Protein AF-A0A954X794-F1 (afdb_monomer_lite)

pLDDT: mean 84.37, std 20.36, range [25.25, 97.88]

Secondary structure (DSSP, 8-state):
-HHHHHHHHHH-HHHHHH-HHHHHHHHTTTT-TTHHHH-EETTEE---EE-SSEEE----TT-TTTT-EEE---TTSS-TT--EE-TTS-EE--SEEE------HHHHH-HHHHHHHHHHIIIIITTTT-TT---EEE------STTSHHHHHT-TTT-TTS------S-SS--S-HHHHHHHHHHHTTT-PPPP---PPP--------

Foldseek 3Di:
DVVVVLCCLQPPPVCCVVCVQFNVQSVVCVPPQVCLQVDDDPNHRLNFDDDPFKTQTGQDPPDPSHRPMDGDDQLPDPQAPDWDQDPVRDIFWAQEDEAEANDDPVLQVDLVSQVVSVCSCVPGVQCRRDPPDGHHYHYDHDNPDPPGNLNQCLDCVNNVVDVHDDDDPDPDDDPPVVVVVVVVVVVCPPPDDDDDDDDDDDDDDDDDD

Sequence (209 aa):
MLDSIKTELDSNDLLAADYPEVCFPIQALDGIANRANGQLFEGKRTQIGWTAKEIVLPTLAGSKASGAIIKVAGLTGRIRGMKFKRPDGKTVRPSLVVLDDPQTAESARSLSQCANRETILAGAVLGLAGPGKKISGIMPCTVIRPGDMADNILNRDLHPEWNGERTRMVNTFPINETLCNATQRFARKDCEPATVEQPAPSSIAKTVR

Structure (mmCIF, N/CA/C/O backbone):
data_AF-A0A954X794-F1
#
_entry.id   AF-A0A954X794-F1
#
loop_
_atom_site.group_PDB
_atom_site.id
_atom_site.type_symbol
_atom_site.label_atom_id
_atom_site.label_alt_id
_atom_site.label_comp_id
_atom_site.label_asym_id
_atom_site.label_entity_id
_atom_site.label_seq_id
_atom_site.pdbx_PDB_ins_code
_atom_site.Cartn_x
_atom_site.Cartn_y
_atom_site.Cartn_z
_atom_site.occupancy
_atom_site.B_iso_or_equiv
_atom_site.auth_seq_id
_atom_site.auth_comp_id
_atom_site.auth_asym_id
_atom_site.auth_atom_id
_atom_site.pdbx_PDB_model_num
ATOM 1 N N . MET A 1 1 ? -3.535 7.032 -5.998 1.00 83.56 1 MET A N 1
ATOM 2 C CA . MET A 1 1 ? -3.722 5.670 -5.449 1.00 83.56 1 MET A CA 1
ATOM 3 C C . MET A 1 1 ? -4.436 5.677 -4.102 1.00 83.56 1 MET A C 1
ATOM 5 O O . MET A 1 1 ? -5.557 5.201 -4.060 1.00 83.56 1 MET A O 1
ATOM 9 N N . LEU A 1 2 ? -3.852 6.204 -3.011 1.00 92.19 2 LEU A N 1
ATOM 10 C CA . LEU A 1 2 ? -4.514 6.128 -1.695 1.00 92.19 2 LEU A CA 1
ATOM 11 C C . LEU A 1 2 ? -5.864 6.859 -1.661 1.00 92.19 2 LEU A C 1
ATOM 13 O O . LEU A 1 2 ? -6.808 6.336 -1.085 1.00 92.19 2 LEU A O 1
ATOM 17 N N . ASP A 1 3 ? -5.967 8.021 -2.307 1.00 93.00 3 ASP A N 1
ATOM 18 C CA . ASP A 1 3 ? -7.230 8.768 -2.376 1.00 93.00 3 ASP A CA 1
ATOM 19 C C . ASP A 1 3 ? -8.317 8.000 -3.132 1.00 93.00 3 ASP A C 1
ATOM 21 O O . ASP A 1 3 ? -9.453 7.980 -2.685 1.00 93.00 3 ASP A O 1
ATOM 25 N N . SER A 1 4 ? -7.961 7.267 -4.191 1.00 93.81 4 SER A N 1
ATOM 26 C CA . SER A 1 4 ? -8.894 6.377 -4.893 1.00 93.81 4 SER A CA 1
ATOM 27 C C . SER A 1 4 ? -9.441 5.296 -3.955 1.00 93.81 4 SER A C 1
ATOM 29 O O . SER A 1 4 ? -10.645 5.108 -3.884 1.00 93.81 4 SER A O 1
ATOM 31 N N . ILE A 1 5 ? -8.577 4.647 -3.161 1.00 95.38 5 ILE A N 1
ATOM 32 C CA . ILE A 1 5 ? -9.008 3.655 -2.157 1.00 95.38 5 ILE A CA 1
ATOM 33 C C . ILE A 1 5 ? -9.944 4.294 -1.125 1.00 95.38 5 ILE A C 1
ATOM 35 O O . ILE A 1 5 ? -10.933 3.685 -0.733 1.00 95.38 5 ILE A O 1
ATOM 39 N N . LYS A 1 6 ? -9.651 5.520 -0.679 1.00 95.75 6 LYS A N 1
ATOM 40 C CA . LYS A 1 6 ? -10.526 6.244 0.252 1.00 95.75 6 LYS A CA 1
ATOM 41 C C . LYS A 1 6 ? -11.899 6.508 -0.342 1.00 95.75 6 LYS A C 1
ATOM 43 O O . LYS A 1 6 ? -12.881 6.268 0.344 1.00 95.75 6 LYS A O 1
ATOM 48 N N . THR A 1 7 ? -11.953 6.979 -1.586 1.00 95.94 7 THR A N 1
ATOM 49 C CA . THR A 1 7 ? -13.211 7.222 -2.294 1.00 95.94 7 THR A CA 1
ATOM 50 C C . THR A 1 7 ? -14.032 5.941 -2.398 1.00 95.94 7 THR A C 1
ATOM 52 O O . THR A 1 7 ? -15.212 5.965 -2.068 1.00 95.94 7 THR A O 1
ATOM 55 N N . GLU A 1 8 ? -13.414 4.815 -2.760 1.00 97.31 8 GLU A N 1
ATOM 56 C CA . GLU A 1 8 ? -14.105 3.519 -2.806 1.00 97.31 8 GLU A CA 1
ATOM 57 C C . GLU A 1 8 ? -14.655 3.112 -1.430 1.00 97.31 8 GLU A C 1
ATOM 59 O O . GLU A 1 8 ? -15.822 2.751 -1.311 1.00 97.31 8 GLU A O 1
ATOM 64 N N . LEU A 1 9 ? -13.856 3.233 -0.364 1.00 97.19 9 LEU A N 1
ATOM 65 C CA . LEU A 1 9 ? -14.292 2.897 0.998 1.00 97.19 9 LEU A CA 1
ATOM 66 C C . LEU A 1 9 ? -15.418 3.805 1.525 1.00 97.19 9 LEU A C 1
ATOM 68 O O . LEU A 1 9 ? -16.202 3.363 2.362 1.00 97.19 9 LEU A O 1
ATOM 72 N N . ASP A 1 10 ? -15.474 5.055 1.062 1.00 96.56 10 ASP A N 1
ATOM 73 C CA . ASP A 1 10 ? -16.410 6.089 1.519 1.00 96.56 10 ASP A CA 1
ATOM 74 C C . ASP A 1 10 ? -17.679 6.196 0.659 1.00 96.56 10 ASP A C 1
ATOM 76 O O . ASP A 1 10 ? -18.665 6.766 1.103 1.00 96.56 10 ASP A O 1
ATOM 80 N N . SER A 1 11 ? -17.698 5.670 -0.571 1.00 96.00 11 SER A N 1
ATOM 81 C CA . SER A 1 11 ? -18.821 5.926 -1.497 1.00 96.00 11 SER A CA 1
ATOM 82 C C . SER A 1 11 ? -19.279 4.744 -2.352 1.00 96.00 11 SER A C 1
ATOM 84 O O . SER A 1 11 ? -20.282 4.866 -3.048 1.00 96.00 11 SER A O 1
ATOM 86 N N . ASN A 1 12 ? -18.597 3.594 -2.314 1.00 97.50 12 ASN A N 1
ATOM 87 C CA . ASN A 1 12 ? -19.001 2.435 -3.108 1.00 97.50 12 ASN A CA 1
ATOM 88 C C . ASN A 1 12 ? -20.026 1.564 -2.359 1.00 97.50 12 ASN A C 1
ATOM 90 O O . ASN A 1 12 ? -19.671 0.808 -1.452 1.00 97.50 12 ASN A O 1
ATOM 94 N N . ASP A 1 13 ? -21.289 1.623 -2.787 1.00 96.69 13 ASP A N 1
ATOM 95 C CA . ASP A 1 13 ? -22.393 0.855 -2.193 1.00 96.69 13 ASP A CA 1
ATOM 96 C C . ASP A 1 13 ? -22.231 -0.666 -2.338 1.00 96.69 13 ASP A C 1
ATOM 98 O O . ASP A 1 13 ? -22.625 -1.416 -1.446 1.00 96.69 13 ASP A O 1
ATOM 102 N N . LEU A 1 14 ? -21.625 -1.142 -3.433 1.00 97.69 14 LEU A N 1
ATOM 103 C CA . LEU A 1 14 ? -21.371 -2.575 -3.626 1.00 97.69 14 LEU A CA 1
ATOM 104 C C . LEU A 1 14 ? -20.319 -3.069 -2.634 1.00 97.69 14 LEU A C 1
ATOM 106 O O . LEU A 1 14 ? -20.491 -4.110 -2.006 1.00 97.69 14 LEU A O 1
ATOM 110 N N . LEU A 1 15 ? -19.260 -2.281 -2.437 1.00 96.75 15 LEU A N 1
ATOM 111 C CA . LEU A 1 15 ? -18.241 -2.594 -1.442 1.00 96.75 15 LEU A CA 1
ATOM 112 C C . LEU A 1 15 ? -18.819 -2.549 -0.023 1.00 96.75 15 LEU A C 1
ATOM 114 O O . LEU A 1 15 ? -18.480 -3.394 0.803 1.00 96.75 15 LEU A O 1
ATOM 118 N N . ALA A 1 16 ? -19.719 -1.602 0.251 1.00 97.25 16 ALA A N 1
ATOM 119 C CA . ALA A 1 16 ? -20.400 -1.498 1.535 1.00 97.25 16 ALA A CA 1
ATOM 120 C C . ALA A 1 16 ? -21.362 -2.663 1.805 1.00 97.25 16 ALA A C 1
ATOM 122 O O . ALA A 1 16 ? -21.501 -3.072 2.957 1.00 97.25 16 ALA A O 1
ATOM 123 N N . ALA A 1 17 ? -21.989 -3.218 0.765 1.00 97.19 17 ALA A N 1
ATOM 124 C CA . ALA A 1 17 ? -22.820 -4.410 0.884 1.00 97.19 17 ALA A CA 1
ATOM 125 C C . ALA A 1 17 ? -21.998 -5.652 1.277 1.00 97.19 17 ALA A C 1
ATOM 127 O O . ALA A 1 17 ? -22.447 -6.438 2.110 1.00 97.19 17 ALA A O 1
ATOM 128 N N . ASP A 1 18 ? -20.791 -5.801 0.722 1.00 96.81 18 ASP A N 1
ATOM 129 C CA . ASP A 1 18 ? -19.916 -6.950 0.987 1.00 96.81 18 ASP A CA 1
ATOM 130 C C . ASP A 1 18 ? -19.090 -6.808 2.279 1.00 96.81 18 ASP A C 1
ATOM 132 O O . ASP A 1 18 ? -18.840 -7.800 2.968 1.00 96.81 18 ASP A O 1
ATOM 136 N N . TYR A 1 19 ? -18.665 -5.585 2.620 1.00 97.06 19 TYR A N 1
ATOM 137 C CA . TYR A 1 19 ? -17.794 -5.279 3.766 1.00 97.06 19 TYR A CA 1
ATOM 138 C C . TYR A 1 19 ? -18.365 -4.158 4.652 1.00 97.06 19 TYR A C 1
ATOM 140 O O . TYR A 1 19 ? -17.705 -3.127 4.873 1.00 97.06 19 TYR A O 1
ATOM 148 N N . PRO A 1 20 ? -19.586 -4.325 5.192 1.00 96.38 20 PRO A N 1
ATOM 149 C CA . PRO A 1 20 ? -20.252 -3.288 5.973 1.00 96.38 20 PRO A CA 1
ATOM 150 C C . PRO A 1 20 ? -19.449 -2.893 7.215 1.00 96.38 20 PRO A C 1
ATOM 152 O O . PRO A 1 20 ? -19.416 -1.725 7.588 1.00 96.38 20 PRO A O 1
ATOM 155 N N . GLU A 1 21 ? -18.727 -3.826 7.834 1.00 96.50 21 GLU A N 1
ATOM 156 C CA . GLU A 1 21 ? -17.905 -3.569 9.015 1.00 96.50 21 GLU A CA 1
ATOM 157 C C . GLU A 1 21 ? -16.696 -2.655 8.740 1.00 96.50 21 GLU A C 1
ATOM 159 O O . GLU A 1 21 ? -16.091 -2.122 9.670 1.00 96.50 21 GLU A O 1
ATOM 164 N N . VAL A 1 22 ? -16.342 -2.456 7.469 1.00 97.50 22 VAL A N 1
ATOM 165 C CA . VAL A 1 22 ? -15.292 -1.526 7.046 1.00 97.50 22 VAL A CA 1
ATOM 166 C C . VAL A 1 22 ? -15.900 -0.233 6.518 1.00 97.50 22 VAL A C 1
ATOM 168 O O . VAL A 1 22 ? -15.545 0.844 6.998 1.00 97.50 22 VAL A O 1
ATOM 171 N N . CYS A 1 23 ? -16.803 -0.337 5.543 1.00 97.88 23 CYS A N 1
ATOM 172 C CA . CYS A 1 23 ? -17.337 0.813 4.820 1.00 97.88 23 CYS A CA 1
ATOM 173 C C . CYS A 1 23 ? -18.282 1.650 5.679 1.00 97.88 23 CYS A C 1
ATOM 175 O O . CYS A 1 23 ? -18.122 2.865 5.728 1.00 97.88 23 CYS A O 1
ATOM 177 N N . PHE A 1 24 ? -19.205 1.034 6.424 1.00 97.12 24 PHE A N 1
ATOM 178 C CA . PHE A 1 24 ? -20.206 1.788 7.185 1.00 97.12 24 PHE A CA 1
ATOM 179 C C . PHE A 1 24 ? -19.582 2.739 8.226 1.00 97.12 24 PHE A C 1
ATOM 181 O O . PHE A 1 24 ? -19.952 3.915 8.249 1.00 97.12 24 PHE A O 1
ATOM 188 N N . PRO A 1 25 ? -18.598 2.326 9.058 1.00 97.19 25 PRO A N 1
ATOM 189 C CA . PRO A 1 25 ? -17.940 3.261 9.969 1.00 97.19 25 PRO A CA 1
ATOM 190 C C . PRO A 1 25 ? -17.183 4.384 9.250 1.00 97.19 25 PRO A C 1
ATOM 192 O O . PRO A 1 25 ? -17.093 5.482 9.791 1.00 97.19 25 PRO A O 1
ATOM 195 N N . ILE A 1 26 ? -16.631 4.132 8.059 1.00 97.56 26 ILE A N 1
ATOM 196 C CA . ILE A 1 26 ? -15.931 5.152 7.264 1.00 97.56 26 ILE A CA 1
ATOM 197 C C . ILE A 1 26 ? -16.939 6.155 6.691 1.00 97.56 26 ILE A C 1
ATOM 199 O O . ILE A 1 26 ? -16.783 7.350 6.918 1.00 97.56 26 ILE A O 1
ATOM 203 N N . GLN A 1 27 ? -18.013 5.673 6.069 1.00 97.31 27 GLN A N 1
ATOM 204 C CA . GLN A 1 27 ? -19.114 6.479 5.530 1.00 97.31 27 GLN A CA 1
ATOM 205 C C . GLN A 1 27 ? -19.780 7.344 6.605 1.00 97.31 27 GLN A C 1
ATOM 207 O O . GLN A 1 27 ? -20.090 8.512 6.386 1.00 97.31 27 GLN A O 1
ATOM 212 N N . ALA A 1 28 ? -19.929 6.809 7.820 1.00 96.38 28 ALA A N 1
ATOM 213 C CA . ALA A 1 28 ? -20.455 7.541 8.971 1.00 96.38 28 ALA A CA 1
ATOM 214 C C . ALA A 1 28 ? -19.561 8.718 9.427 1.00 96.38 28 ALA A C 1
ATOM 216 O O . ALA A 1 28 ? -19.975 9.515 10.274 1.00 96.38 28 ALA A O 1
ATOM 217 N N . LEU A 1 29 ? -18.337 8.851 8.898 1.00 95.50 29 LEU A N 1
ATOM 218 C CA . LEU A 1 29 ? -17.517 10.051 9.082 1.00 95.50 29 LEU A CA 1
ATOM 219 C C . LEU A 1 29 ? -18.006 11.226 8.234 1.00 95.50 29 LEU A C 1
ATOM 221 O O . LEU A 1 29 ? -17.680 12.363 8.587 1.00 95.50 29 LEU A O 1
ATOM 225 N N . ASP A 1 30 ? -18.790 10.973 7.179 1.00 92.94 30 ASP A N 1
ATOM 226 C CA . ASP A 1 30 ? -19.444 11.993 6.348 1.00 92.94 30 ASP A CA 1
ATOM 227 C C . ASP A 1 30 ? -18.413 12.985 5.774 1.00 92.94 30 ASP A C 1
ATOM 229 O O . ASP A 1 30 ? -18.511 14.203 5.917 1.00 92.94 30 ASP A O 1
ATOM 233 N N . GLY A 1 31 ? -17.305 12.440 5.257 1.00 90.69 31 GLY A N 1
ATOM 234 C CA . GLY A 1 31 ? -16.174 13.200 4.714 1.00 90.69 31 GLY A CA 1
ATOM 235 C C . GLY A 1 31 ? -15.309 13.953 5.741 1.00 90.69 31 GLY A C 1
ATOM 236 O O . GLY A 1 31 ? -14.263 14.505 5.385 1.00 90.69 31 GLY A O 1
ATOM 237 N N . ILE A 1 32 ? -15.670 13.973 7.029 1.00 92.31 32 ILE A N 1
ATOM 238 C CA . ILE A 1 32 ? -14.951 14.742 8.054 1.00 92.31 32 ILE A CA 1
ATOM 239 C C . ILE A 1 32 ? -13.952 13.843 8.784 1.00 92.31 32 ILE A C 1
ATOM 241 O O . ILE A 1 32 ? -14.246 13.253 9.824 1.00 92.31 32 ILE A O 1
ATOM 245 N N . ALA A 1 33 ? -12.711 13.817 8.289 1.00 89.56 33 ALA A N 1
ATOM 246 C CA . ALA A 1 33 ? -11.620 13.001 8.836 1.00 89.56 33 ALA A CA 1
ATOM 247 C C . ALA A 1 33 ? -11.432 13.140 10.362 1.00 89.56 33 ALA A C 1
ATOM 249 O O . ALA A 1 33 ? -11.148 12.163 11.050 1.00 89.56 33 ALA A O 1
ATOM 250 N N . ASN A 1 34 ? -11.641 14.336 10.923 1.00 92.00 34 ASN A N 1
ATOM 251 C CA . ASN A 1 34 ? -11.498 14.571 12.364 1.00 92.00 34 ASN A CA 1
ATOM 252 C C . ASN A 1 34 ? -12.527 13.806 13.219 1.00 92.00 34 ASN A C 1
ATOM 254 O O . ASN A 1 34 ? -12.239 13.527 14.386 1.00 92.00 34 ASN A O 1
ATOM 258 N N . ARG A 1 35 ? -13.687 13.417 12.660 1.00 93.62 35 ARG A N 1
ATOM 259 C CA . ARG A 1 35 ? -14.690 12.593 13.361 1.00 93.62 35 ARG A CA 1
ATOM 260 C C . ARG A 1 35 ? -14.165 11.190 13.674 1.00 93.62 35 ARG A C 1
ATOM 262 O O . ARG A 1 35 ? -14.584 10.614 14.676 1.00 93.62 35 ARG A O 1
ATOM 269 N N . ALA A 1 36 ? -13.184 10.690 12.916 1.00 93.38 36 ALA A N 1
ATOM 270 C CA . ALA A 1 36 ? -12.561 9.383 13.141 1.00 93.38 36 ALA A CA 1
ATOM 271 C C . ALA A 1 36 ? -12.008 9.240 14.566 1.00 93.38 36 ALA A C 1
ATOM 273 O O . ALA A 1 36 ? -12.104 8.180 15.182 1.00 93.38 36 ALA A O 1
ATOM 274 N N . ASN A 1 37 ? -11.490 10.333 15.137 1.00 91.19 37 ASN A N 1
ATOM 275 C CA . ASN A 1 37 ? -10.974 10.328 16.499 1.00 91.19 37 ASN A CA 1
ATOM 276 C C . ASN A 1 37 ? -12.081 10.122 17.547 1.00 91.19 37 ASN A C 1
ATOM 278 O O . ASN A 1 37 ? -11.840 9.461 18.557 1.00 91.19 37 ASN A O 1
ATOM 282 N N . GLY A 1 38 ? -13.267 10.691 17.335 1.00 93.12 38 GLY A N 1
ATOM 283 C CA . GLY A 1 38 ? -14.380 10.626 18.285 1.00 93.12 38 GLY A CA 1
ATOM 284 C C . GLY A 1 38 ? -15.283 9.407 18.110 1.00 93.12 38 GLY A C 1
ATOM 285 O O . GLY A 1 38 ? -16.118 9.152 18.972 1.00 93.12 38 GLY A O 1
ATOM 286 N N . GLN A 1 39 ? -15.136 8.660 17.015 1.00 96.62 39 GLN A N 1
ATOM 287 C CA . GLN A 1 39 ? -16.045 7.571 16.692 1.00 96.62 39 GLN A CA 1
ATOM 288 C C . GLN A 1 39 ? -15.882 6.381 17.649 1.00 96.62 39 GLN A C 1
ATOM 290 O O . GLN A 1 39 ? -14.775 5.884 17.896 1.00 96.62 39 GLN A O 1
ATOM 295 N N . LEU A 1 40 ? -17.018 5.914 18.169 1.00 96.31 40 LEU A N 1
ATOM 296 C CA . LEU A 1 40 ? -17.130 4.768 19.062 1.00 96.31 40 LEU A CA 1
ATOM 297 C C . LEU A 1 40 ? -18.032 3.699 18.445 1.00 96.31 40 LEU A C 1
ATOM 299 O O . LEU A 1 40 ? -19.016 4.013 17.782 1.00 96.31 40 LEU A O 1
ATOM 303 N N . PHE A 1 41 ? -17.729 2.444 18.746 1.00 94.81 41 PHE A N 1
ATOM 304 C CA . PHE A 1 41 ? -18.597 1.296 18.535 1.00 94.81 41 PHE A CA 1
ATOM 305 C C . PHE A 1 41 ? -18.614 0.481 19.831 1.00 94.81 41 PHE A C 1
ATOM 307 O O . PHE A 1 41 ? -17.553 0.145 20.360 1.00 94.81 41 PHE A O 1
ATOM 314 N N . GLU A 1 42 ? -19.801 0.249 20.398 1.00 93.25 42 GLU A N 1
ATOM 315 C CA . GLU A 1 42 ? -19.977 -0.453 21.685 1.00 93.25 42 GLU A CA 1
ATOM 316 C C . GLU A 1 42 ? -19.081 0.098 22.818 1.00 93.25 42 GLU A C 1
ATOM 318 O O . GLU A 1 42 ? -18.442 -0.635 23.574 1.00 93.25 42 GLU A O 1
ATOM 323 N N . GLY A 1 43 ? -18.974 1.428 22.903 1.00 93.19 43 GLY A N 1
ATOM 324 C CA . GLY A 1 43 ? -18.164 2.114 23.916 1.00 93.19 43 GLY A CA 1
ATOM 325 C C . GLY A 1 43 ? -16.646 2.050 23.695 1.00 93.19 43 GLY A C 1
ATOM 326 O O . GLY A 1 43 ? -15.893 2.606 24.494 1.00 93.19 43 GLY A O 1
ATOM 327 N N . LYS A 1 44 ? -16.168 1.423 22.614 1.00 94.06 44 LYS A N 1
ATOM 328 C CA . LYS A 1 44 ? -14.745 1.354 22.248 1.00 94.06 44 LYS A CA 1
ATOM 329 C C . LYS A 1 44 ? -14.463 2.225 21.030 1.00 94.06 44 LYS A C 1
ATOM 331 O O . LYS A 1 44 ? -15.273 2.303 20.115 1.00 94.06 44 LYS A O 1
ATOM 336 N N . ARG A 1 45 ? -13.299 2.878 20.993 1.00 95.44 45 ARG A N 1
ATOM 337 C CA . ARG A 1 45 ? -12.885 3.669 19.821 1.00 95.44 45 ARG A CA 1
ATOM 338 C C . ARG A 1 45 ? -12.679 2.756 18.618 1.00 95.44 45 ARG A C 1
ATOM 340 O O . ARG A 1 45 ? -12.003 1.737 18.746 1.00 95.44 45 ARG A O 1
ATOM 347 N N . THR A 1 46 ? -13.181 3.170 17.457 1.00 95.88 46 THR A N 1
ATOM 348 C CA . THR A 1 46 ? -12.947 2.460 16.188 1.00 95.88 46 THR A CA 1
ATOM 349 C C . THR A 1 46 ? -11.514 2.649 15.686 1.00 95.88 46 THR A C 1
ATOM 351 O O . THR A 1 46 ? -11.041 1.854 14.884 1.00 95.88 46 THR A O 1
ATOM 354 N N . GLN A 1 47 ? -10.782 3.647 16.200 1.00 95.62 47 GLN A N 1
ATOM 355 C CA . GLN A 1 47 ? -9.357 3.883 15.909 1.00 95.62 47 GLN A CA 1
ATOM 356 C C . GLN A 1 47 ? -9.054 4.036 14.408 1.00 95.62 47 GLN A C 1
ATOM 358 O O . GLN A 1 47 ? -7.954 3.705 13.963 1.00 95.62 47 GLN A O 1
ATOM 363 N N . ILE A 1 48 ? -10.024 4.531 13.630 1.00 97.06 48 ILE A N 1
ATOM 364 C CA . ILE A 1 48 ? -9.832 4.803 12.205 1.00 97.06 48 ILE A CA 1
ATOM 365 C C . ILE A 1 48 ? -8.703 5.825 12.046 1.00 97.06 48 ILE A C 1
ATOM 367 O O . ILE A 1 48 ? -8.693 6.881 12.681 1.00 97.06 48 ILE A O 1
ATOM 371 N N . GLY A 1 49 ? -7.756 5.509 11.171 1.00 95.44 49 GLY A N 1
ATOM 372 C CA . GLY A 1 49 ? -6.697 6.413 10.741 1.00 95.44 49 GLY A CA 1
ATOM 373 C C . GLY A 1 49 ? -7.009 6.906 9.339 1.00 95.44 49 GLY A C 1
ATOM 374 O O . GLY A 1 49 ? -7.170 6.092 8.436 1.00 95.44 49 GLY A O 1
ATOM 375 N N . TRP A 1 50 ? -7.090 8.222 9.142 1.00 94.69 50 TRP A N 1
ATOM 376 C CA . TRP A 1 50 ? -7.477 8.808 7.856 1.00 94.69 50 TRP A CA 1
ATOM 377 C C . TRP A 1 50 ? -6.545 9.956 7.465 1.00 94.69 50 TRP A C 1
ATOM 379 O O . TRP A 1 50 ? -6.860 11.132 7.622 1.00 94.69 50 TRP A O 1
ATOM 389 N N . THR A 1 51 ? -5.348 9.621 6.978 1.00 91.94 51 THR A N 1
ATOM 390 C CA . THR A 1 51 ? -4.302 10.608 6.645 1.00 91.94 51 THR A CA 1
ATOM 391 C C . THR A 1 51 ? -3.922 10.546 5.170 1.00 91.94 51 THR A C 1
ATOM 393 O O . THR A 1 51 ? -4.287 9.610 4.466 1.00 91.94 51 THR A O 1
ATOM 396 N N . ALA A 1 52 ? -3.150 11.512 4.671 1.00 89.88 52 ALA A N 1
ATOM 397 C CA . ALA A 1 52 ? -2.702 11.524 3.273 1.00 89.88 52 ALA A CA 1
ATOM 398 C C . ALA A 1 52 ? -1.779 10.347 2.880 1.00 89.88 52 ALA A C 1
ATOM 400 O O . ALA A 1 52 ? -1.558 10.118 1.697 1.00 89.88 52 ALA A O 1
ATOM 401 N N . LYS A 1 53 ? -1.202 9.617 3.845 1.00 90.69 53 LYS A N 1
ATOM 402 C CA . LYS A 1 53 ? -0.207 8.553 3.580 1.00 90.69 53 LYS A CA 1
ATOM 403 C C . LYS A 1 53 ? -0.592 7.187 4.137 1.00 90.69 53 LYS A C 1
ATOM 405 O O . LYS A 1 53 ? 0.087 6.199 3.858 1.00 90.69 53 LYS A O 1
ATOM 410 N N . GLU A 1 54 ? -1.641 7.139 4.946 1.00 94.25 54 GLU A N 1
ATOM 411 C CA . GLU A 1 54 ? -2.036 5.955 5.690 1.00 94.25 54 GLU A CA 1
ATOM 412 C C . GLU A 1 54 ? -3.543 5.939 5.928 1.00 94.25 54 GLU A C 1
ATOM 414 O O . GLU A 1 54 ? -4.128 6.963 6.301 1.00 94.25 54 GLU A O 1
ATOM 419 N N . ILE A 1 55 ? -4.120 4.752 5.763 1.00 96.69 55 ILE A N 1
ATOM 420 C CA . ILE A 1 55 ? -5.450 4.392 6.237 1.00 96.69 55 ILE A CA 1
ATOM 421 C C . ILE A 1 55 ? -5.284 3.304 7.300 1.00 96.69 55 ILE A C 1
ATOM 423 O O . ILE A 1 55 ? -4.574 2.322 7.075 1.00 96.69 55 ILE A O 1
ATOM 427 N N . VAL A 1 56 ? -5.955 3.462 8.438 1.00 97.12 56 VAL A N 1
ATOM 428 C CA . VAL A 1 56 ? -6.185 2.375 9.398 1.00 97.12 56 VAL A CA 1
ATOM 429 C C . VAL A 1 56 ? -7.678 2.093 9.388 1.00 97.12 56 VAL A C 1
ATOM 431 O O . VAL A 1 56 ? -8.465 2.987 9.697 1.00 97.12 56 VAL A O 1
ATOM 434 N N . LEU A 1 57 ? -8.055 0.879 8.988 1.00 97.50 57 LEU A N 1
ATOM 435 C CA . LEU A 1 57 ? -9.450 0.452 8.935 1.00 97.50 57 LEU A CA 1
ATOM 436 C C . LEU A 1 57 ? -10.055 0.385 10.349 1.00 97.50 57 LEU A C 1
ATOM 438 O O . LEU A 1 57 ? -9.307 0.248 11.327 1.00 97.50 57 LEU A O 1
ATOM 442 N N . PRO A 1 58 ? -11.393 0.455 10.478 1.00 97.25 58 PRO A N 1
ATOM 443 C CA . PRO A 1 58 ? -12.065 0.378 11.769 1.00 97.25 58 PRO A CA 1
ATOM 444 C C . PRO A 1 58 ? -11.622 -0.848 12.576 1.00 97.25 58 PRO A C 1
ATOM 446 O O . PRO A 1 58 ? -11.475 -1.951 12.054 1.00 97.25 58 PRO A O 1
ATOM 449 N N . THR A 1 59 ? -11.386 -0.660 13.869 1.00 95.81 59 THR A N 1
ATOM 450 C CA . THR A 1 59 ? -11.054 -1.723 14.819 1.00 95.81 59 THR A CA 1
ATOM 451 C C . THR A 1 59 ? -12.341 -2.210 15.468 1.00 95.81 59 THR A C 1
ATOM 453 O O . THR A 1 59 ? -12.811 -1.616 16.438 1.00 95.81 59 THR A O 1
ATOM 456 N N . LEU A 1 60 ? -12.913 -3.281 14.921 1.00 94.88 60 LEU A N 1
ATOM 457 C CA . LEU A 1 60 ? -14.177 -3.864 15.366 1.00 94.88 60 LEU A CA 1
ATOM 458 C C . LEU A 1 60 ? -13.976 -5.328 15.761 1.00 94.88 60 LEU A C 1
ATOM 460 O O . LEU A 1 60 ? -13.303 -6.090 15.065 1.00 94.88 60 LEU A O 1
ATOM 464 N N . ALA A 1 61 ? -14.575 -5.741 16.878 1.00 91.88 61 ALA A N 1
ATOM 465 C CA . ALA A 1 61 ? -14.521 -7.136 17.303 1.00 91.88 61 ALA A CA 1
ATOM 466 C C . ALA A 1 61 ? -15.196 -8.042 16.257 1.00 91.88 61 ALA A C 1
ATOM 468 O O . ALA A 1 61 ? -16.263 -7.721 15.748 1.00 91.88 61 ALA A O 1
ATOM 469 N N . GLY A 1 62 ? -14.562 -9.168 15.921 1.00 90.75 62 GLY A N 1
ATOM 470 C CA . GLY A 1 62 ? -15.085 -10.129 14.940 1.00 90.75 62 GLY A CA 1
ATOM 471 C C . GLY A 1 62 ? -14.803 -9.796 13.468 1.00 90.75 62 GLY A C 1
ATOM 472 O O . GLY A 1 62 ? -14.880 -10.697 12.635 1.00 90.75 62 GLY A O 1
ATOM 473 N N . SER A 1 63 ? -14.397 -8.565 13.131 1.00 94.94 63 SER A N 1
ATOM 474 C CA . SER A 1 63 ? -14.012 -8.214 11.756 1.00 94.94 63 SER A CA 1
ATOM 475 C C . SER A 1 63 ? -12.639 -8.786 11.388 1.00 94.94 63 SER A C 1
ATOM 477 O O . SER A 1 63 ? -11.652 -8.582 12.101 1.00 94.94 63 SER A O 1
ATOM 479 N N . LYS A 1 64 ? -12.537 -9.435 10.219 1.00 94.12 64 LYS A N 1
ATOM 480 C CA . LYS A 1 64 ? -11.249 -9.886 9.652 1.00 94.12 64 LYS A CA 1
ATOM 481 C C . LYS A 1 64 ? -10.360 -8.720 9.207 1.00 94.12 64 LYS A C 1
ATOM 483 O O . LYS A 1 64 ? -9.140 -8.863 9.176 1.00 94.12 64 LYS A O 1
ATOM 488 N N . ALA A 1 65 ? -10.965 -7.579 8.886 1.00 95.38 65 ALA A N 1
ATOM 489 C CA . ALA A 1 65 ? -10.286 -6.357 8.467 1.00 95.38 65 ALA A CA 1
ATOM 490 C C . ALA A 1 65 ? -9.915 -5.437 9.647 1.00 95.38 65 ALA A C 1
ATOM 492 O O . ALA A 1 65 ? -9.305 -4.386 9.438 1.00 95.38 65 ALA A O 1
ATOM 493 N N . SER A 1 66 ? -10.255 -5.832 10.882 1.00 95.06 66 SER A N 1
ATOM 494 C CA . SER A 1 66 ? -10.113 -5.002 12.079 1.00 95.06 66 SER A CA 1
ATOM 495 C C . SER A 1 66 ? -8.707 -4.422 12.236 1.00 95.06 66 SER A C 1
ATOM 497 O O . SER A 1 66 ? -7.736 -5.152 12.469 1.00 95.06 66 SER A O 1
ATOM 499 N N . GLY A 1 67 ? -8.597 -3.093 12.168 1.00 95.31 67 GLY A N 1
ATOM 500 C CA . GLY A 1 67 ? -7.326 -2.387 12.342 1.00 95.31 67 GLY A CA 1
ATOM 501 C C . GLY A 1 67 ? -6.259 -2.768 11.307 1.00 95.31 67 GLY A C 1
ATOM 502 O O . GLY A 1 67 ? -5.055 -2.703 11.603 1.00 95.31 67 GLY A O 1
ATOM 503 N N . ALA A 1 68 ? -6.671 -3.222 10.119 1.00 96.44 68 ALA A N 1
ATOM 504 C CA . ALA A 1 68 ? -5.776 -3.373 8.981 1.00 96.44 68 ALA A CA 1
ATOM 505 C C . ALA A 1 68 ? -5.247 -2.000 8.549 1.00 96.44 68 ALA A C 1
ATOM 507 O O . ALA A 1 68 ? -5.919 -0.980 8.691 1.00 96.44 68 ALA A O 1
ATOM 508 N N . ILE A 1 69 ? -4.008 -1.969 8.065 1.00 96.62 69 ILE A N 1
ATOM 509 C CA . ILE A 1 69 ? -3.279 -0.727 7.804 1.00 96.62 69 ILE A CA 1
ATOM 510 C C . ILE A 1 69 ? -2.820 -0.737 6.353 1.00 96.62 69 ILE A C 1
ATOM 512 O O . ILE A 1 69 ? -2.105 -1.649 5.938 1.00 96.62 69 ILE A O 1
ATOM 516 N N . ILE A 1 70 ? -3.184 0.304 5.612 1.00 96.62 70 ILE A N 1
ATOM 517 C CA . ILE A 1 70 ? -2.758 0.534 4.233 1.00 96.62 70 ILE A CA 1
ATOM 518 C C . ILE A 1 70 ? -1.850 1.760 4.238 1.00 96.62 70 ILE A C 1
ATOM 520 O O . ILE A 1 70 ? -2.253 2.835 4.677 1.00 96.62 70 ILE A O 1
ATOM 524 N N . LYS A 1 71 ? -0.618 1.609 3.748 1.00 95.12 71 LYS A N 1
ATOM 525 C CA . LYS A 1 71 ? 0.342 2.709 3.573 1.00 95.12 71 LYS A CA 1
ATOM 526 C C . LYS A 1 71 ? 0.778 2.775 2.123 1.00 95.12 71 LYS A C 1
ATOM 528 O O . LYS A 1 71 ? 0.961 1.740 1.490 1.00 95.12 71 LYS A O 1
ATOM 533 N N . VAL A 1 72 ? 1.010 3.988 1.633 1.00 92.88 72 VAL A N 1
ATOM 534 C CA . VAL A 1 72 ? 1.508 4.223 0.273 1.00 92.88 72 VAL A CA 1
ATOM 535 C C . VAL A 1 72 ? 2.812 5.004 0.328 1.00 92.88 72 VAL A C 1
ATOM 537 O O . VAL A 1 72 ? 2.949 5.968 1.083 1.00 92.88 72 VAL A O 1
ATOM 540 N N . ALA A 1 73 ? 3.782 4.575 -0.474 1.00 92.38 73 ALA A N 1
ATOM 541 C CA . ALA A 1 73 ? 5.077 5.221 -0.611 1.00 92.38 73 ALA A CA 1
ATOM 542 C C . ALA A 1 73 ? 5.630 4.998 -2.024 1.00 92.38 73 ALA A C 1
ATOM 544 O O . ALA A 1 73 ? 5.379 3.962 -2.631 1.00 92.38 73 ALA A O 1
ATO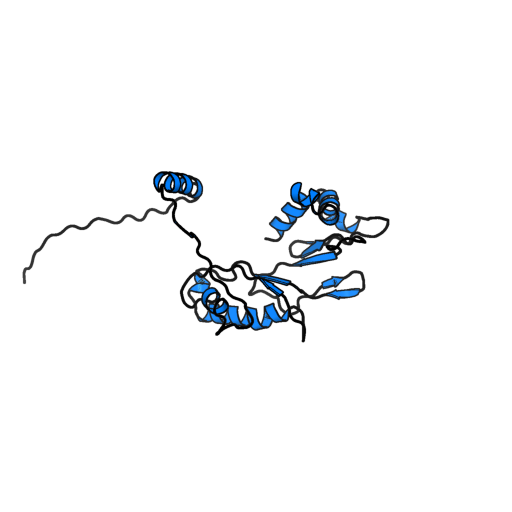M 545 N N . GLY A 1 74 ? 6.408 5.957 -2.531 1.00 92.50 74 GLY A N 1
ATOM 546 C CA . GLY A 1 74 ? 7.148 5.774 -3.780 1.00 92.50 74 GLY A CA 1
ATOM 547 C C . GLY A 1 74 ? 8.316 4.802 -3.599 1.00 92.50 74 GLY A C 1
ATOM 548 O O . GLY A 1 74 ? 8.975 4.822 -2.557 1.00 92.50 74 GLY A O 1
ATOM 549 N N . LEU A 1 75 ? 8.600 3.992 -4.624 1.00 91.50 75 LEU A N 1
ATOM 550 C CA . LEU A 1 75 ? 9.622 2.936 -4.588 1.00 91.50 75 LEU A CA 1
ATOM 551 C C . LEU A 1 75 ? 11.017 3.459 -4.213 1.00 91.50 75 LEU A C 1
ATOM 553 O O . LEU A 1 75 ? 11.701 2.878 -3.377 1.00 91.50 75 LEU A O 1
ATOM 557 N N . THR A 1 76 ? 11.425 4.586 -4.796 1.00 88.38 76 THR A N 1
ATOM 558 C CA . THR A 1 76 ? 12.717 5.242 -4.527 1.00 88.38 76 THR A CA 1
ATOM 559 C C . THR A 1 76 ? 12.698 6.127 -3.276 1.00 88.38 76 THR A C 1
ATOM 561 O O . THR A 1 76 ? 13.695 6.767 -2.945 1.00 88.38 76 THR A O 1
ATOM 564 N N . GLY A 1 77 ? 11.562 6.189 -2.578 1.00 88.25 77 GLY A N 1
ATOM 565 C CA . GLY A 1 77 ? 11.395 6.949 -1.350 1.00 88.25 77 GLY A CA 1
ATOM 566 C C . GLY A 1 77 ? 11.906 6.215 -0.108 1.00 88.25 77 GLY A C 1
ATOM 567 O O . GLY A 1 77 ? 12.566 5.176 -0.153 1.00 88.25 77 GLY A O 1
ATOM 568 N N . ARG A 1 78 ? 11.564 6.757 1.065 1.00 86.62 78 ARG A N 1
ATOM 569 C CA . ARG A 1 78 ? 11.901 6.139 2.355 1.00 86.62 78 ARG A CA 1
ATOM 570 C C . ARG A 1 78 ? 10.913 5.025 2.692 1.00 86.62 78 ARG A C 1
ATOM 572 O O . ARG A 1 78 ? 9.947 5.252 3.414 1.00 86.62 78 ARG A O 1
ATOM 579 N N . ILE A 1 79 ? 11.176 3.827 2.181 1.00 91.50 79 ILE A N 1
ATOM 580 C CA . ILE A 1 79 ? 10.373 2.634 2.491 1.00 91.50 79 ILE A CA 1
ATOM 581 C C . ILE A 1 79 ? 10.996 1.765 3.593 1.00 91.50 79 ILE A C 1
ATOM 583 O O . ILE A 1 79 ? 10.276 1.133 4.363 1.00 91.50 79 ILE A O 1
ATOM 587 N N . ARG A 1 80 ? 12.329 1.765 3.738 1.00 90.12 80 ARG A N 1
ATOM 588 C CA . ARG A 1 80 ? 13.025 0.926 4.729 1.00 90.12 80 ARG A CA 1
ATOM 589 C C . ARG A 1 80 ? 12.587 1.247 6.158 1.00 90.12 80 ARG A C 1
ATOM 591 O O . ARG A 1 80 ? 12.443 2.405 6.541 1.00 90.12 80 ARG A O 1
ATOM 598 N N . GLY A 1 81 ? 12.426 0.199 6.964 1.00 88.94 81 GLY A N 1
ATOM 599 C CA . GLY A 1 81 ? 12.086 0.327 8.380 1.00 88.94 81 GLY A CA 1
ATOM 600 C C . GLY A 1 81 ? 10.617 0.653 8.662 1.00 88.94 81 GLY A C 1
ATOM 601 O O . GLY A 1 81 ? 10.286 0.867 9.831 1.00 88.94 81 GLY A O 1
ATOM 602 N N . MET A 1 82 ? 9.745 0.643 7.644 1.00 92.25 82 MET A N 1
ATOM 603 C CA . MET A 1 82 ? 8.311 0.893 7.796 1.00 92.25 82 MET A CA 1
ATOM 604 C C . MET A 1 82 ? 7.708 0.033 8.914 1.00 92.25 82 MET A C 1
ATOM 606 O O . MET A 1 82 ? 7.883 -1.186 8.971 1.00 92.25 82 MET A O 1
ATOM 610 N N . LYS A 1 83 ? 7.014 0.704 9.832 1.00 93.81 83 LYS A N 1
ATOM 611 C CA . LYS A 1 83 ? 6.305 0.100 10.957 1.00 93.81 83 LYS A CA 1
ATOM 612 C C . LYS A 1 83 ? 5.122 0.973 11.364 1.00 93.81 83 LYS A C 1
ATOM 614 O O . LYS A 1 83 ? 5.037 2.145 10.982 1.00 93.81 83 LYS A O 1
ATOM 619 N N . PHE A 1 84 ? 4.219 0.402 12.142 1.00 94.50 84 PHE A N 1
ATOM 620 C CA . PHE A 1 84 ? 3.098 1.107 12.747 1.00 94.50 84 PHE A CA 1
ATOM 621 C C . PHE A 1 84 ? 2.944 0.661 14.200 1.00 94.50 84 PHE A C 1
ATOM 623 O O . PHE A 1 84 ? 3.053 -0.531 14.487 1.00 94.50 84 PHE A O 1
ATOM 630 N N . LYS A 1 85 ? 2.728 1.607 15.117 1.00 94.06 85 LYS A N 1
ATOM 631 C CA . LYS A 1 85 ? 2.480 1.311 16.532 1.00 94.06 85 LYS A CA 1
ATOM 632 C C . LYS A 1 85 ? 0.974 1.339 16.765 1.00 94.06 85 LYS A C 1
ATOM 634 O O . LYS A 1 85 ? 0.357 2.389 16.628 1.00 94.06 85 LYS A O 1
ATOM 639 N N . ARG A 1 86 ? 0.398 0.184 17.083 1.00 91.19 86 ARG A N 1
ATOM 640 C CA . ARG A 1 86 ? -1.032 0.037 17.350 1.00 91.19 86 ARG A CA 1
ATOM 641 C C . ARG A 1 86 ? -1.406 0.604 18.728 1.00 91.19 86 ARG A C 1
ATOM 643 O O . ARG A 1 86 ? -0.532 0.711 19.594 1.00 91.19 86 ARG A O 1
ATOM 650 N N . PRO A 1 87 ? -2.693 0.927 18.959 1.00 87.38 87 PRO A N 1
ATOM 651 C CA . PRO A 1 87 ? -3.182 1.374 20.266 1.00 87.38 87 PRO A CA 1
ATOM 652 C C . PRO A 1 87 ? -2.936 0.374 21.407 1.00 87.38 87 PRO A C 1
ATOM 654 O O . PRO A 1 87 ? -2.788 0.785 22.550 1.00 87.38 87 PRO A O 1
ATOM 657 N N . ASP A 1 88 ? -2.827 -0.923 21.099 1.00 87.62 88 ASP A N 1
ATOM 658 C CA . ASP A 1 88 ? -2.459 -1.982 22.054 1.00 87.62 88 ASP A CA 1
ATOM 659 C C . ASP A 1 88 ? -0.957 -1.991 22.422 1.00 87.62 88 ASP A C 1
ATOM 661 O O . ASP A 1 88 ? -0.487 -2.868 23.144 1.00 87.62 88 ASP A O 1
ATOM 665 N N . GLY A 1 89 ? -0.180 -1.038 21.897 1.00 90.19 89 GLY A N 1
ATOM 666 C CA . GLY A 1 89 ? 1.256 -0.902 22.113 1.00 90.19 89 GLY A CA 1
ATOM 667 C C . GLY A 1 89 ? 2.122 -1.763 21.191 1.00 90.19 89 GLY A C 1
ATOM 668 O O . GLY A 1 89 ? 3.335 -1.530 21.119 1.00 90.19 89 GLY A O 1
ATOM 669 N N . LYS A 1 90 ? 1.545 -2.711 20.440 1.00 92.12 90 LYS A N 1
ATOM 670 C CA . LYS A 1 90 ? 2.308 -3.596 19.555 1.00 92.12 90 LYS A CA 1
ATOM 671 C C . LYS A 1 90 ? 2.780 -2.847 18.316 1.00 92.12 90 LYS A C 1
ATOM 673 O O . LYS A 1 90 ? 2.062 -2.055 17.707 1.00 92.12 90 LYS A O 1
ATOM 678 N N . THR A 1 91 ? 4.013 -3.130 17.911 1.00 94.44 91 THR A N 1
ATOM 679 C CA . THR A 1 91 ? 4.547 -2.659 16.632 1.00 94.44 91 THR A CA 1
ATOM 680 C C . THR A 1 91 ? 4.282 -3.710 15.567 1.00 94.44 91 THR A C 1
ATOM 682 O O . THR A 1 91 ? 4.718 -4.849 15.708 1.00 94.44 91 THR A O 1
ATOM 685 N N . VAL A 1 92 ? 3.610 -3.318 14.489 1.00 94.25 92 VAL A N 1
ATOM 686 C CA . VAL A 1 92 ? 3.370 -4.166 13.319 1.00 94.25 92 VAL A CA 1
ATOM 687 C C . VAL A 1 92 ? 4.167 -3.675 12.117 1.00 94.25 92 VAL A C 1
ATOM 689 O O . VAL A 1 92 ? 4.494 -2.489 12.000 1.00 94.25 92 VAL A O 1
ATOM 692 N N . ARG A 1 93 ? 4.507 -4.612 11.235 1.00 95.19 93 ARG A N 1
ATOM 693 C CA . ARG A 1 93 ? 5.235 -4.385 9.984 1.00 95.19 93 ARG A CA 1
ATOM 694 C C . ARG A 1 93 ? 4.387 -4.850 8.799 1.00 95.19 93 ARG A C 1
ATOM 696 O O . ARG A 1 93 ? 3.479 -5.654 9.013 1.00 95.19 93 ARG A O 1
ATOM 703 N N . PRO A 1 94 ? 4.665 -4.362 7.579 1.00 95.75 94 PRO A N 1
ATOM 704 C CA . PRO A 1 94 ? 3.994 -4.852 6.382 1.00 95.75 94 PRO A CA 1
ATOM 705 C C . PRO A 1 94 ? 4.145 -6.370 6.223 1.00 95.75 94 PRO A C 1
ATOM 707 O O . PRO A 1 94 ? 5.236 -6.908 6.402 1.00 95.75 94 PRO A O 1
ATOM 710 N N . SER A 1 95 ? 3.051 -7.043 5.877 1.00 94.94 95 SER A N 1
ATOM 711 C CA . SER A 1 95 ? 3.016 -8.473 5.531 1.00 94.94 95 SER A CA 1
ATOM 712 C C . SER A 1 95 ? 2.729 -8.722 4.046 1.00 94.94 95 SER A C 1
ATOM 714 O O . SER A 1 95 ? 2.958 -9.826 3.558 1.00 94.94 95 SER A O 1
ATOM 716 N N . LEU A 1 96 ? 2.260 -7.695 3.336 1.00 95.62 96 LEU A N 1
ATOM 717 C CA . LEU A 1 96 ? 1.961 -7.695 1.909 1.00 95.62 96 LEU A CA 1
ATOM 718 C C . LEU A 1 96 ? 2.442 -6.374 1.303 1.00 95.62 96 LEU A C 1
ATOM 720 O O . LEU A 1 96 ? 2.287 -5.318 1.922 1.00 95.62 96 LEU A O 1
ATOM 724 N N . VAL A 1 97 ? 2.993 -6.437 0.094 1.00 95.69 97 VAL A N 1
ATOM 725 C CA . VAL A 1 97 ? 3.319 -5.271 -0.729 1.00 95.69 97 VAL A CA 1
ATOM 726 C C . VAL A 1 97 ? 2.711 -5.461 -2.107 1.00 95.69 97 VAL A C 1
ATOM 728 O O . VAL A 1 97 ? 2.887 -6.513 -2.719 1.00 95.69 97 VAL A O 1
ATOM 731 N N . VAL A 1 98 ? 2.032 -4.423 -2.590 1.00 95.25 98 VAL A N 1
ATOM 732 C CA . VAL A 1 98 ? 1.610 -4.312 -3.986 1.00 95.25 98 VAL A CA 1
ATOM 733 C C . VAL A 1 98 ? 2.483 -3.257 -4.653 1.00 95.25 98 VAL A C 1
ATOM 735 O O . VAL A 1 98 ? 2.547 -2.115 -4.195 1.00 95.25 98 VAL A O 1
ATOM 738 N N . LEU A 1 99 ? 3.205 -3.673 -5.686 1.00 94.19 99 LEU A N 1
ATOM 739 C CA . LEU A 1 99 ? 4.096 -2.847 -6.490 1.00 94.19 99 LEU A CA 1
ATOM 740 C C . LEU A 1 99 ? 3.401 -2.577 -7.820 1.00 94.19 99 LEU A C 1
ATOM 742 O O . LEU A 1 99 ? 3.384 -3.444 -8.685 1.00 94.19 99 LEU A O 1
ATOM 746 N N . ASP A 1 100 ? 2.808 -1.400 -7.946 1.00 91.06 100 ASP A N 1
ATOM 747 C CA . ASP A 1 100 ? 2.094 -0.993 -9.154 1.00 91.06 100 ASP A CA 1
ATOM 748 C C . ASP A 1 100 ? 3.067 -0.343 -10.142 1.00 91.06 100 ASP A C 1
ATOM 750 O O . ASP A 1 100 ? 3.705 0.650 -9.780 1.00 91.06 100 ASP A O 1
ATOM 754 N N . ASP A 1 101 ? 3.239 -0.960 -11.317 1.00 90.69 101 ASP A N 1
ATOM 755 C CA . ASP A 1 101 ? 4.135 -0.546 -12.408 1.00 90.69 101 ASP A CA 1
ATOM 756 C C . ASP A 1 101 ? 5.401 0.194 -11.912 1.00 90.69 101 ASP A C 1
ATOM 758 O O . ASP A 1 101 ? 5.555 1.410 -12.076 1.00 90.69 101 ASP A O 1
ATOM 762 N N . PRO A 1 102 ? 6.358 -0.519 -11.279 1.00 90.44 102 PRO A N 1
ATOM 763 C CA . PRO A 1 102 ? 7.488 0.102 -10.576 1.00 90.44 102 PRO A CA 1
ATOM 764 C C . PRO A 1 102 ? 8.525 0.783 -11.493 1.00 90.44 102 PRO A C 1
ATOM 766 O O . PRO A 1 102 ? 9.603 1.199 -11.040 1.00 90.44 102 PRO A O 1
ATOM 769 N N . GLN A 1 103 ? 8.222 0.910 -12.783 1.00 91.25 103 GLN A N 1
ATOM 770 C CA . GLN A 1 103 ? 9.083 1.459 -13.813 1.00 91.25 103 GLN A CA 1
ATOM 771 C C . GLN A 1 103 ? 8.321 2.403 -14.751 1.00 91.25 103 GLN A C 1
ATOM 773 O O . GLN A 1 103 ? 7.145 2.234 -15.038 1.00 91.25 103 GLN A O 1
ATOM 778 N N . THR A 1 104 ? 9.038 3.402 -15.257 1.00 92.38 104 THR A N 1
ATOM 7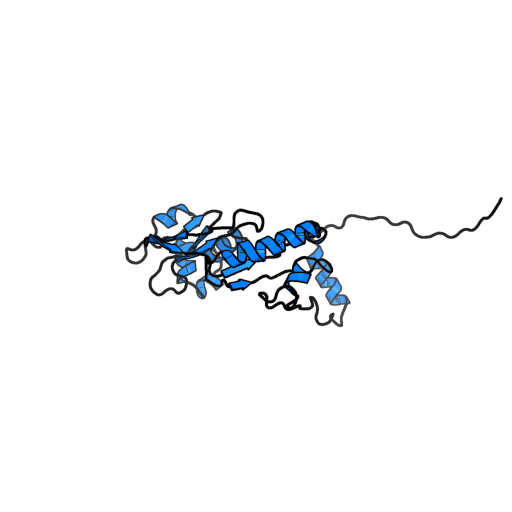79 C CA . THR A 1 104 ? 8.586 4.336 -16.297 1.00 92.38 104 THR A CA 1
ATOM 780 C C . THR A 1 104 ? 9.356 4.091 -17.591 1.00 92.38 104 THR A C 1
ATOM 782 O O . THR A 1 104 ? 10.442 3.519 -17.553 1.00 92.38 104 THR A O 1
ATOM 785 N N . ALA A 1 105 ? 8.889 4.609 -18.730 1.00 92.25 105 ALA A N 1
ATOM 786 C CA . ALA A 1 105 ? 9.624 4.498 -19.997 1.00 92.25 105 ALA A CA 1
ATOM 787 C C . ALA A 1 105 ? 11.061 5.061 -19.932 1.00 92.25 105 ALA A C 1
ATOM 789 O O . ALA A 1 105 ? 11.976 4.513 -20.545 1.00 92.25 105 ALA A O 1
ATOM 790 N N . GLU A 1 106 ? 11.277 6.133 -19.164 1.00 93.81 106 GLU A N 1
ATOM 791 C CA . GLU A 1 106 ? 12.609 6.700 -18.923 1.00 93.81 106 GLU A CA 1
ATOM 792 C C . GLU A 1 106 ? 13.508 5.709 -18.176 1.00 93.81 106 GLU A C 1
ATOM 794 O O . GLU A 1 106 ? 14.609 5.391 -18.624 1.00 93.81 106 GLU A O 1
ATOM 799 N N . SER A 1 107 ? 13.014 5.175 -17.057 1.00 93.12 107 SER A N 1
ATOM 800 C CA . SER A 1 107 ? 13.796 4.264 -16.223 1.00 93.12 107 SER A CA 1
ATOM 801 C C . SER A 1 107 ? 13.954 2.879 -16.813 1.00 93.12 107 SER A C 1
ATOM 803 O O . SER A 1 107 ? 14.982 2.248 -16.580 1.00 93.12 107 SER A O 1
ATOM 805 N N . ALA A 1 108 ? 12.999 2.449 -17.638 1.00 95.06 108 ALA A N 1
ATOM 806 C CA . ALA A 1 108 ? 13.145 1.292 -18.496 1.00 95.06 108 ALA A CA 1
ATOM 807 C C . ALA A 1 108 ? 14.358 1.464 -19.381 1.00 95.06 108 ALA A C 1
ATOM 809 O O . ALA A 1 108 ? 15.106 0.514 -19.485 1.00 95.06 108 ALA A O 1
ATOM 810 N N . ARG A 1 109 ? 14.622 2.661 -19.935 1.00 94.56 109 ARG A N 1
ATOM 811 C CA . ARG A 1 109 ? 15.728 2.881 -20.876 1.00 94.56 109 ARG A CA 1
ATOM 812 C C . ARG A 1 109 ? 17.131 2.860 -20.258 1.00 94.56 109 ARG A C 1
ATOM 814 O O . ARG A 1 109 ? 18.115 2.684 -20.982 1.00 94.56 109 ARG A O 1
ATOM 821 N N . SER A 1 110 ? 17.244 2.979 -18.941 1.00 95.56 110 SER A N 1
ATOM 822 C CA . SER A 1 110 ? 18.528 3.080 -18.249 1.00 95.56 110 SER A CA 1
ATOM 823 C C . SER A 1 110 ? 18.858 1.808 -17.470 1.00 95.56 110 SER A C 1
ATOM 825 O O . SER A 1 110 ? 18.179 1.464 -16.505 1.00 95.56 110 SER A O 1
ATOM 827 N N . LEU A 1 111 ? 19.942 1.126 -17.863 1.00 93.44 111 LEU A N 1
ATOM 828 C CA . LEU A 1 111 ? 20.405 -0.099 -17.194 1.00 93.44 111 LEU A CA 1
ATOM 829 C C . LEU A 1 111 ? 20.717 0.142 -15.711 1.00 93.44 111 LEU A C 1
ATOM 831 O O . LEU A 1 111 ? 20.322 -0.647 -14.859 1.00 93.44 111 LEU A O 1
ATOM 835 N N . SER A 1 112 ? 21.361 1.266 -15.383 1.00 96.06 112 SER A N 1
ATOM 836 C CA . SER A 1 112 ? 21.674 1.613 -13.994 1.00 96.06 112 SER A CA 1
ATOM 837 C C . SER A 1 112 ? 20.415 1.893 -13.171 1.00 96.06 112 SER A C 1
ATOM 839 O O . SER A 1 112 ? 20.343 1.512 -12.003 1.00 96.06 112 SER A O 1
ATOM 841 N N . GLN A 1 113 ? 19.389 2.509 -13.768 1.00 95.38 113 GLN A N 1
ATOM 842 C CA . GLN A 1 113 ? 18.111 2.730 -13.091 1.00 95.38 113 GLN A CA 1
ATOM 843 C C . GLN A 1 113 ? 17.284 1.447 -12.927 1.00 95.38 113 GLN A C 1
ATOM 845 O O . GLN A 1 113 ? 16.544 1.359 -11.942 1.00 95.38 113 GLN A O 1
ATOM 850 N N . CYS A 1 114 ? 17.410 0.481 -13.845 1.00 95.62 114 CYS A N 1
ATOM 851 C CA . CYS A 1 114 ? 16.840 -0.863 -13.705 1.00 95.62 114 CYS A CA 1
ATOM 852 C C . CYS A 1 114 ? 17.507 -1.602 -12.538 1.00 95.62 114 CYS A C 1
ATOM 854 O O . CYS A 1 114 ? 16.833 -1.925 -11.563 1.00 95.62 114 CYS A O 1
ATOM 856 N N . ALA A 1 115 ? 18.838 -1.723 -12.562 1.00 94.94 115 ALA A N 1
ATOM 857 C CA . ALA A 1 115 ? 19.612 -2.405 -11.523 1.00 94.94 115 ALA A CA 1
ATOM 858 C C . ALA A 1 115 ? 19.406 -1.792 -10.124 1.00 94.94 115 ALA A C 1
ATOM 860 O O . ALA A 1 115 ? 19.286 -2.500 -9.120 1.00 94.94 115 ALA A O 1
ATOM 861 N N . ASN A 1 116 ? 19.307 -0.460 -10.034 1.00 94.62 116 ASN A N 1
ATOM 862 C CA . ASN A 1 116 ? 18.995 0.208 -8.771 1.00 94.62 116 ASN A CA 1
ATOM 863 C C . ASN A 1 116 ? 17.595 -0.169 -8.252 1.00 94.62 116 ASN A C 1
ATOM 865 O O . ASN A 1 116 ? 17.424 -0.421 -7.061 1.00 94.62 116 ASN A O 1
ATOM 869 N N . ARG A 1 117 ? 16.584 -0.243 -9.129 1.00 95.19 117 ARG A N 1
ATOM 870 C CA . ARG A 1 117 ? 15.227 -0.667 -8.742 1.00 95.19 117 ARG A CA 1
ATOM 871 C C . ARG A 1 117 ? 15.190 -2.124 -8.307 1.00 95.19 117 ARG A C 1
ATOM 873 O O . ARG A 1 117 ? 14.600 -2.399 -7.270 1.00 95.19 117 ARG A O 1
ATOM 880 N N . GLU A 1 118 ? 15.866 -3.018 -9.021 1.00 95.12 118 GLU A N 1
ATOM 881 C CA . GLU A 1 118 ? 16.011 -4.428 -8.629 1.00 95.12 118 GLU A CA 1
ATOM 882 C C . GLU A 1 118 ? 16.651 -4.549 -7.236 1.00 95.12 118 GLU A C 1
ATOM 884 O O . GLU A 1 118 ? 16.134 -5.246 -6.363 1.00 95.12 118 GLU A O 1
ATOM 889 N N . THR A 1 119 ? 17.699 -3.765 -6.962 1.00 93.50 119 THR A N 1
ATOM 890 C CA . THR A 1 119 ? 18.345 -3.713 -5.637 1.00 93.50 119 THR A CA 1
ATOM 891 C C . THR A 1 119 ? 17.389 -3.212 -4.546 1.00 93.50 119 THR A C 1
ATOM 893 O O . THR A 1 119 ? 17.383 -3.720 -3.419 1.00 93.50 119 THR A O 1
ATOM 896 N N . ILE A 1 120 ? 16.562 -2.207 -4.852 1.00 94.31 120 ILE A N 1
ATOM 897 C CA . ILE A 1 120 ? 15.536 -1.702 -3.931 1.00 94.31 120 ILE A CA 1
ATOM 898 C C . ILE A 1 120 ? 14.465 -2.770 -3.678 1.00 94.31 120 ILE A C 1
ATOM 900 O O . ILE A 1 120 ? 14.083 -2.966 -2.523 1.00 94.31 120 ILE A O 1
ATOM 904 N N . LEU A 1 121 ? 14.002 -3.475 -4.713 1.00 93.69 121 LEU A N 1
ATOM 905 C CA . LEU A 1 121 ? 13.029 -4.560 -4.585 1.00 93.69 121 LEU A CA 1
ATOM 906 C C . LEU A 1 121 ? 13.574 -5.669 -3.674 1.00 93.69 121 LEU A C 1
ATOM 908 O O . LEU A 1 121 ? 12.974 -5.961 -2.637 1.00 93.69 121 LEU A O 1
ATOM 912 N N . ALA A 1 122 ? 14.754 -6.203 -3.992 1.00 90.31 122 ALA A N 1
ATOM 913 C CA . ALA A 1 122 ? 15.365 -7.302 -3.251 1.00 90.31 122 ALA A CA 1
ATOM 914 C C . ALA A 1 122 ? 15.719 -6.925 -1.801 1.00 90.31 122 ALA A C 1
ATOM 916 O O . ALA A 1 122 ? 15.468 -7.686 -0.869 1.00 90.31 122 ALA A O 1
ATOM 917 N N . GLY A 1 123 ? 16.289 -5.736 -1.583 1.00 88.12 123 GLY A N 1
ATOM 918 C CA . GLY A 1 123 ? 16.787 -5.341 -0.265 1.00 88.12 123 GLY A CA 1
ATOM 919 C C . GLY A 1 123 ? 15.764 -4.612 0.605 1.00 88.12 123 GLY A C 1
ATOM 920 O O . GLY A 1 123 ? 15.643 -4.879 1.800 1.00 88.12 123 GLY A O 1
ATOM 921 N N . ALA A 1 124 ? 15.058 -3.631 0.040 1.00 91.62 124 ALA A N 1
ATOM 922 C CA . ALA A 1 124 ? 14.177 -2.759 0.810 1.00 91.62 124 ALA A CA 1
ATOM 923 C C . ALA A 1 124 ? 12.750 -3.303 0.887 1.00 91.62 124 ALA A C 1
ATOM 925 O O . ALA A 1 124 ? 12.206 -3.352 1.987 1.00 91.62 124 ALA A O 1
ATOM 926 N N . VAL A 1 125 ? 12.164 -3.706 -0.247 1.00 92.69 125 VAL A N 1
ATOM 927 C CA . VAL A 1 125 ? 10.761 -4.145 -0.313 1.00 92.69 125 VAL A CA 1
ATOM 928 C C . VAL A 1 125 ? 10.582 -5.506 0.348 1.00 92.69 125 VAL A C 1
A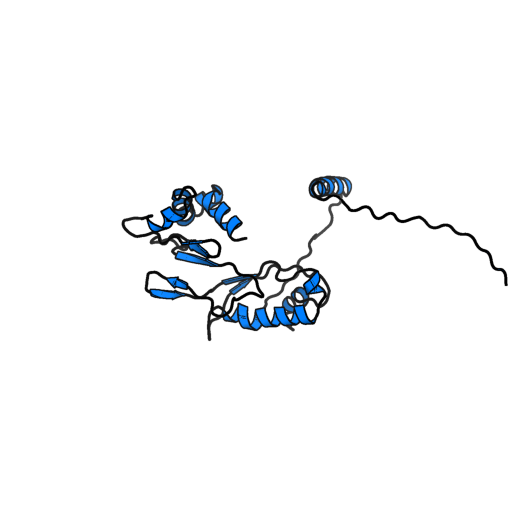TOM 930 O O . VAL A 1 125 ? 9.776 -5.630 1.272 1.00 92.69 125 VAL A O 1
ATOM 933 N N . LEU A 1 126 ? 11.383 -6.501 -0.040 1.00 88.31 126 LEU A N 1
ATOM 934 C CA . LEU A 1 126 ? 11.303 -7.832 0.571 1.00 88.31 126 LEU A CA 1
ATOM 935 C C . LEU A 1 126 ? 11.716 -7.830 2.057 1.00 88.31 126 LEU A C 1
ATOM 937 O O . LEU A 1 126 ? 11.273 -8.675 2.831 1.00 88.31 126 LEU A O 1
ATOM 941 N N . GLY A 1 127 ? 12.491 -6.829 2.489 1.00 91.19 127 GLY A N 1
ATOM 942 C CA . GLY A 1 127 ? 12.902 -6.637 3.882 1.00 91.19 127 GLY A CA 1
ATOM 943 C C . GLY A 1 127 ? 11.871 -5.952 4.793 1.00 91.19 127 GLY A C 1
ATOM 944 O O . GLY A 1 127 ? 12.119 -5.822 5.996 1.00 91.19 127 GLY A O 1
ATOM 945 N N . LEU A 1 128 ? 10.722 -5.495 4.275 1.00 94.38 128 LEU A N 1
ATOM 946 C CA . LEU A 1 128 ? 9.756 -4.702 5.054 1.00 94.38 128 LEU A CA 1
ATOM 947 C C . LEU A 1 128 ? 9.134 -5.461 6.235 1.00 94.38 128 LEU A C 1
ATOM 949 O O . LEU A 1 128 ? 8.874 -4.848 7.275 1.00 94.38 128 LEU A O 1
ATOM 953 N N . ALA A 1 129 ? 8.951 -6.779 6.115 1.00 93.31 129 ALA A N 1
ATOM 954 C CA . ALA A 1 129 ? 8.414 -7.620 7.189 1.00 93.31 129 ALA A CA 1
ATOM 955 C C . ALA A 1 129 ? 9.360 -7.736 8.399 1.00 93.31 129 ALA A C 1
ATOM 957 O O . ALA A 1 129 ? 8.931 -8.105 9.495 1.00 93.31 129 ALA A O 1
ATOM 958 N N . GLY A 1 130 ? 10.627 -7.345 8.235 1.00 90.25 130 GLY A N 1
ATOM 959 C CA . GLY A 1 130 ? 11.665 -7.416 9.253 1.00 90.25 130 GLY A CA 1
ATOM 960 C C . GLY A 1 130 ? 12.506 -8.697 9.182 1.00 90.25 130 GLY A C 1
ATOM 961 O O . GLY A 1 130 ? 12.236 -9.589 8.378 1.00 90.25 130 GLY A O 1
ATOM 962 N N . PRO A 1 131 ? 13.555 -8.793 10.020 1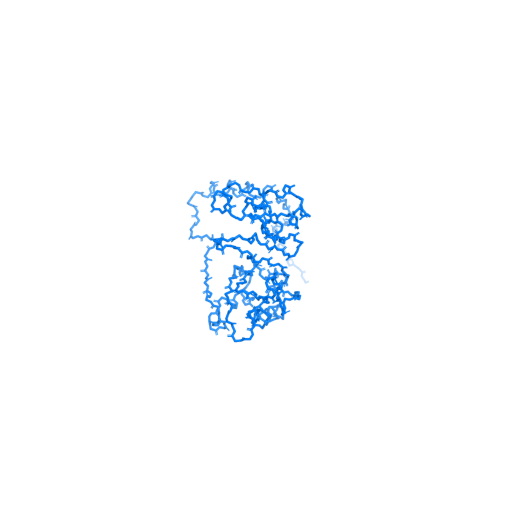.00 88.81 131 PRO A N 1
ATOM 963 C CA . PRO A 1 131 ? 14.511 -9.896 9.968 1.00 88.81 131 PRO A CA 1
ATOM 964 C C . PRO A 1 131 ? 13.845 -11.265 10.153 1.00 88.81 131 PRO A C 1
ATOM 966 O O . PRO A 1 131 ? 13.029 -11.449 11.057 1.00 88.81 131 PRO A O 1
ATOM 969 N N . GLY A 1 132 ? 14.205 -12.229 9.301 1.00 87.19 132 GLY A N 1
ATOM 970 C CA . GLY A 1 132 ? 13.728 -13.614 9.387 1.00 87.19 132 GLY A CA 1
ATOM 971 C C . GLY A 1 132 ? 12.245 -13.820 9.051 1.00 87.19 132 GLY A C 1
ATOM 972 O O . GLY A 1 132 ? 11.721 -14.912 9.268 1.00 87.19 132 GLY A O 1
ATOM 973 N N . LYS A 1 133 ? 11.548 -12.799 8.535 1.00 90.50 133 LYS A N 1
ATOM 974 C CA . LYS A 1 133 ? 10.140 -12.889 8.130 1.00 90.50 133 LYS A CA 1
ATOM 975 C C . LYS A 1 133 ? 10.011 -12.732 6.621 1.00 90.50 133 LYS A C 1
ATOM 977 O O . LYS A 1 133 ? 10.519 -11.776 6.048 1.00 90.50 133 LYS A O 1
ATOM 982 N N . LYS A 1 134 ? 9.301 -13.671 5.991 1.00 88.50 134 LYS A N 1
ATOM 983 C CA . LYS A 1 134 ? 8.897 -13.550 4.588 1.00 88.50 134 LYS A CA 1
ATOM 984 C C . LYS A 1 134 ? 7.752 -12.546 4.469 1.00 88.50 134 LYS A C 1
ATOM 986 O O . LYS A 1 134 ? 6.905 -12.469 5.359 1.00 88.50 134 LYS A O 1
ATOM 991 N N . ILE A 1 135 ? 7.735 -11.815 3.364 1.00 94.62 135 ILE A N 1
ATOM 992 C CA . ILE A 1 135 ? 6.656 -10.909 2.980 1.00 94.62 135 ILE A CA 1
ATOM 993 C C . ILE A 1 135 ? 6.041 -11.397 1.671 1.00 94.62 135 ILE A C 1
ATOM 995 O O . ILE A 1 135 ? 6.750 -11.941 0.825 1.00 94.62 135 ILE A O 1
ATOM 999 N N . SER A 1 136 ? 4.737 -11.211 1.500 1.00 95.06 136 SER A N 1
ATOM 1000 C CA . SER A 1 136 ? 4.091 -11.437 0.209 1.00 95.06 136 SER A CA 1
ATOM 1001 C C . SER A 1 136 ? 4.287 -10.209 -0.679 1.00 95.06 136 SER A C 1
ATOM 1003 O O . SER A 1 136 ? 4.004 -9.089 -0.256 1.00 95.06 136 SER A O 1
ATOM 1005 N N . GLY A 1 137 ? 4.777 -10.409 -1.899 1.00 94.69 137 GLY A N 1
ATOM 1006 C CA . GLY A 1 137 ? 4.914 -9.363 -2.910 1.00 94.69 137 GLY A CA 1
ATOM 1007 C C . GLY A 1 137 ? 4.038 -9.683 -4.113 1.00 94.69 137 GLY A C 1
ATOM 1008 O O . GLY A 1 137 ? 4.091 -10.796 -4.627 1.00 94.69 137 GLY A O 1
ATOM 1009 N N . ILE A 1 138 ? 3.239 -8.717 -4.553 1.00 95.88 138 ILE A N 1
ATOM 1010 C CA . ILE A 1 138 ? 2.488 -8.785 -5.807 1.00 95.88 138 ILE A CA 1
ATOM 1011 C C . ILE A 1 138 ? 2.946 -7.603 -6.651 1.00 95.88 138 ILE A C 1
ATOM 1013 O O . ILE A 1 138 ? 2.929 -6.467 -6.180 1.00 95.88 138 ILE A O 1
ATOM 1017 N N . MET A 1 139 ? 3.384 -7.874 -7.875 1.00 95.75 139 MET A N 1
ATOM 1018 C CA . MET A 1 139 ? 3.932 -6.856 -8.764 1.00 95.75 139 MET A CA 1
ATOM 1019 C C . MET A 1 139 ? 3.300 -6.965 -10.152 1.00 95.75 139 MET A C 1
ATOM 1021 O O . MET A 1 139 ? 3.887 -7.590 -11.039 1.00 95.75 139 MET A O 1
ATOM 1025 N N . PRO A 1 140 ? 2.095 -6.403 -10.355 1.00 93.69 140 PRO A N 1
ATOM 1026 C CA . PRO A 1 140 ? 1.645 -6.107 -11.705 1.00 93.69 140 PRO A CA 1
ATOM 1027 C C . PRO A 1 140 ? 2.660 -5.159 -12.351 1.00 93.69 140 PRO A C 1
ATOM 1029 O O . PRO A 1 140 ? 2.990 -4.107 -11.803 1.00 93.69 140 PRO A O 1
ATOM 1032 N N . CYS A 1 141 ? 3.213 -5.574 -13.484 1.00 93.94 141 CYS A N 1
ATOM 1033 C CA . CYS A 1 141 ? 4.203 -4.784 -14.193 1.00 93.94 141 CYS A CA 1
ATOM 1034 C C . CYS A 1 141 ? 4.097 -4.982 -15.700 1.00 93.94 141 CYS A C 1
ATOM 1036 O O . CYS A 1 141 ? 3.802 -6.075 -16.191 1.00 93.94 141 CYS A O 1
ATOM 1038 N N . THR A 1 142 ? 4.384 -3.912 -16.428 1.00 92.56 142 THR A N 1
ATOM 1039 C CA . THR A 1 142 ? 4.481 -3.923 -17.883 1.00 92.56 142 THR A CA 1
ATOM 1040 C C . THR A 1 142 ? 5.943 -4.005 -18.312 1.00 92.56 142 THR A C 1
ATOM 1042 O O . THR A 1 142 ? 6.749 -3.150 -17.949 1.00 92.56 142 THR A O 1
ATOM 1045 N N . VAL A 1 143 ? 6.284 -5.003 -19.134 1.00 94.38 143 VAL A N 1
ATOM 1046 C CA . VAL A 1 143 ? 7.581 -5.034 -19.829 1.00 94.38 143 VAL A CA 1
ATOM 1047 C C . VAL A 1 143 ? 7.570 -3.954 -20.906 1.00 94.38 143 VAL A C 1
ATOM 1049 O O . VAL A 1 143 ? 6.787 -4.026 -21.854 1.00 94.38 143 VAL A O 1
ATOM 1052 N N . ILE A 1 144 ? 8.429 -2.947 -20.760 1.00 94.25 144 ILE A N 1
ATOM 1053 C CA . ILE A 1 144 ? 8.519 -1.809 -21.681 1.00 94.25 144 ILE A CA 1
ATOM 1054 C C . ILE A 1 144 ? 9.535 -2.113 -22.783 1.00 94.25 144 ILE A C 1
ATOM 1056 O O . ILE A 1 144 ? 9.336 -1.733 -23.939 1.00 94.25 144 ILE A O 1
ATOM 1060 N N . ARG A 1 145 ? 10.631 -2.796 -22.446 1.00 92.88 145 ARG A N 1
ATOM 1061 C CA . ARG A 1 145 ? 11.652 -3.226 -23.403 1.00 92.88 145 ARG A CA 1
ATOM 1062 C C . ARG A 1 145 ? 12.358 -4.511 -22.957 1.00 92.88 145 ARG A C 1
ATOM 1064 O O . ARG A 1 145 ? 12.399 -4.802 -21.764 1.00 92.88 145 ARG A O 1
ATOM 1071 N N . PRO A 1 146 ? 13.018 -5.213 -23.892 1.00 94.31 146 PRO A N 1
ATOM 1072 C CA . PRO A 1 146 ? 13.906 -6.306 -23.537 1.00 94.31 146 PRO A CA 1
ATOM 1073 C C . PRO A 1 146 ? 15.009 -5.873 -22.555 1.00 94.31 146 PRO A C 1
ATOM 1075 O O . PRO A 1 146 ? 15.663 -4.846 -22.770 1.00 94.31 146 PRO A O 1
ATOM 1078 N N . GLY A 1 147 ? 15.217 -6.657 -21.501 1.00 93.94 147 GLY A N 1
ATOM 1079 C CA . GLY A 1 147 ? 16.230 -6.444 -20.465 1.00 93.94 147 GLY A CA 1
ATOM 1080 C C . GLY A 1 147 ? 15.976 -5.254 -19.535 1.00 93.94 147 GLY A C 1
ATOM 1081 O O . GLY A 1 147 ? 16.919 -4.766 -18.908 1.00 93.94 147 GLY A O 1
ATOM 1082 N N . ASP A 1 148 ? 14.749 -4.726 -19.474 1.00 96.44 148 ASP A N 1
ATOM 1083 C CA . ASP A 1 148 ? 14.372 -3.830 -18.380 1.00 96.44 148 ASP A CA 1
ATOM 1084 C C . ASP A 1 148 ? 14.115 -4.592 -17.067 1.00 96.44 148 ASP A C 1
ATOM 1086 O O . ASP A 1 148 ? 14.235 -5.813 -16.990 1.00 96.44 148 ASP A O 1
ATOM 1090 N N . MET A 1 149 ? 13.791 -3.856 -16.004 1.00 96.06 149 MET A N 1
ATOM 1091 C CA . MET A 1 149 ? 13.605 -4.450 -14.680 1.00 96.06 149 MET A CA 1
ATOM 1092 C C . MET A 1 149 ? 12.398 -5.395 -14.647 1.00 96.06 149 MET A C 1
ATOM 1094 O O . MET A 1 149 ? 12.473 -6.442 -14.011 1.00 96.06 149 MET A O 1
ATOM 1098 N N . ALA A 1 150 ? 11.301 -5.058 -15.333 1.00 96.12 150 ALA A N 1
ATOM 1099 C CA . ALA A 1 150 ? 10.135 -5.934 -15.389 1.00 96.12 150 ALA A CA 1
ATOM 1100 C C . ALA A 1 150 ? 10.459 -7.221 -16.164 1.00 96.12 150 ALA A C 1
ATOM 1102 O O . ALA A 1 150 ? 10.082 -8.307 -15.729 1.00 96.12 150 ALA A O 1
ATOM 1103 N N . ASP A 1 151 ? 11.208 -7.118 -17.268 1.00 95.94 151 ASP A N 1
ATOM 1104 C CA . ASP A 1 151 ? 11.698 -8.269 -18.029 1.00 95.94 151 ASP A CA 1
ATOM 1105 C C . ASP A 1 151 ? 12.514 -9.211 -17.131 1.00 95.94 151 ASP A C 1
ATOM 1107 O O . ASP A 1 151 ? 12.198 -10.401 -17.034 1.00 95.94 151 ASP A O 1
ATOM 1111 N N . ASN A 1 152 ? 13.484 -8.646 -16.404 1.00 96.00 152 ASN A N 1
ATOM 1112 C CA . ASN A 1 152 ? 14.380 -9.382 -15.517 1.00 96.00 152 ASN A CA 1
ATOM 1113 C C . ASN A 1 152 ? 13.638 -10.039 -14.348 1.00 96.00 152 ASN A C 1
ATOM 1115 O O . ASN A 1 152 ? 13.816 -11.233 -14.125 1.00 96.00 152 ASN A O 1
ATOM 1119 N N . ILE A 1 153 ? 12.786 -9.306 -13.620 1.00 95.19 153 ILE A N 1
ATOM 1120 C CA . ILE A 1 153 ? 12.069 -9.844 -12.447 1.00 95.19 153 ILE A CA 1
ATOM 1121 C C . ILE A 1 153 ? 11.126 -10.992 -12.836 1.00 95.19 153 ILE A C 1
ATOM 1123 O O . ILE A 1 153 ? 10.893 -11.909 -12.049 1.00 95.19 153 ILE A O 1
ATOM 1127 N N . LEU A 1 154 ? 10.591 -10.980 -14.060 1.00 95.12 154 LEU A N 1
ATOM 1128 C CA . LEU A 1 154 ? 9.764 -12.075 -14.566 1.00 95.12 154 LEU A CA 1
ATOM 1129 C C . LEU A 1 154 ? 10.573 -13.343 -14.894 1.00 95.12 154 LEU A C 1
ATOM 1131 O O . LEU A 1 154 ? 9.980 -14.414 -15.046 1.00 95.12 154 LEU A O 1
ATOM 1135 N N . ASN A 1 155 ? 11.900 -13.247 -15.008 1.00 94.75 155 ASN A N 1
ATOM 1136 C CA . ASN A 1 155 ? 12.781 -14.382 -15.247 1.00 94.75 155 ASN A CA 1
ATOM 1137 C C . ASN A 1 155 ? 13.149 -15.080 -13.927 1.00 94.75 155 ASN A C 1
ATOM 1139 O O . ASN A 1 155 ? 13.902 -14.557 -13.107 1.00 94.75 155 ASN A O 1
ATOM 1143 N N . ARG A 1 156 ? 12.669 -16.316 -13.766 1.00 94.06 156 ARG A N 1
ATOM 1144 C CA . ARG A 1 156 ? 12.851 -17.131 -12.554 1.00 94.06 156 ARG A CA 1
ATOM 1145 C C . ARG A 1 156 ? 14.293 -17.592 -12.325 1.00 94.06 156 ARG A C 1
ATOM 1147 O O . ARG A 1 156 ? 14.630 -17.924 -11.194 1.00 94.06 156 ARG A O 1
ATOM 1154 N N . ASP A 1 157 ? 15.131 -17.593 -13.360 1.00 93.75 157 ASP A N 1
ATOM 1155 C CA . ASP A 1 157 ? 16.556 -17.914 -13.223 1.00 93.75 157 ASP A CA 1
ATOM 1156 C C . ASP A 1 157 ? 17.337 -16.735 -12.627 1.00 93.75 157 ASP A C 1
ATOM 1158 O O . ASP A 1 157 ? 18.284 -16.932 -11.868 1.00 93.75 157 ASP A O 1
ATOM 1162 N N . LEU A 1 158 ? 16.926 -15.502 -12.949 1.00 93.56 158 LEU A N 1
ATOM 1163 C CA . LEU A 1 158 ? 17.533 -14.279 -12.416 1.00 93.56 158 LEU A CA 1
ATOM 1164 C C . LEU A 1 158 ? 16.971 -13.920 -11.037 1.00 93.56 158 LEU A C 1
ATOM 1166 O O . LEU A 1 158 ? 17.716 -13.497 -10.156 1.00 93.56 158 LEU A O 1
ATOM 1170 N N . HIS A 1 159 ? 15.665 -14.109 -10.860 1.00 93.75 159 HIS A N 1
ATOM 1171 C CA . HIS A 1 159 ? 14.905 -13.694 -9.687 1.00 93.75 159 HIS A CA 1
ATOM 1172 C C . HIS A 1 159 ? 14.027 -14.840 -9.156 1.00 93.75 159 HIS A C 1
ATOM 1174 O O . HIS A 1 159 ? 12.797 -14.786 -9.257 1.00 93.75 159 HIS A O 1
ATOM 1180 N N . PRO A 1 160 ? 14.626 -15.900 -8.577 1.00 92.75 160 PRO A N 1
ATOM 1181 C CA . PRO A 1 160 ? 13.895 -17.079 -8.096 1.00 92.75 160 PRO A CA 1
ATOM 1182 C C . PRO A 1 160 ? 12.936 -16.780 -6.935 1.00 92.75 160 PRO A C 1
ATOM 1184 O O . PRO A 1 160 ? 12.049 -17.578 -6.629 1.00 92.75 160 PRO A O 1
ATOM 1187 N N . GLU A 1 161 ? 13.099 -15.640 -6.264 1.00 91.62 161 GLU A N 1
ATOM 1188 C CA . GLU A 1 161 ? 12.177 -15.149 -5.245 1.00 91.62 161 GLU A CA 1
ATOM 1189 C C . GLU A 1 161 ? 10.831 -14.668 -5.814 1.00 91.62 161 GLU A C 1
ATOM 1191 O O . GLU A 1 161 ? 9.864 -14.547 -5.057 1.00 91.62 161 GLU A O 1
ATOM 1196 N N . TRP A 1 162 ? 10.748 -14.440 -7.130 1.00 93.69 162 TRP A N 1
ATOM 1197 C CA . TRP A 1 162 ? 9.535 -14.050 -7.840 1.00 93.69 162 TRP A CA 1
ATOM 1198 C C . TRP A 1 162 ? 9.003 -15.195 -8.705 1.00 93.69 162 TRP A C 1
ATOM 1200 O O . TRP A 1 162 ? 9.710 -15.812 -9.496 1.00 93.69 162 TRP A O 1
ATOM 1210 N N . ASN A 1 163 ? 7.699 -15.453 -8.608 1.00 93.44 163 ASN A N 1
ATOM 1211 C CA . ASN A 1 163 ? 7.017 -16.406 -9.482 1.00 93.44 163 ASN A CA 1
ATOM 1212 C C . ASN A 1 163 ? 6.474 -15.691 -10.730 1.00 93.44 163 ASN A C 1
ATOM 1214 O O . ASN A 1 163 ? 5.266 -15.518 -10.874 1.00 93.44 163 ASN A O 1
ATOM 1218 N N . GLY A 1 164 ? 7.377 -15.221 -11.595 1.00 91.56 164 GLY A N 1
ATOM 1219 C CA . GLY A 1 164 ? 7.022 -14.445 -12.785 1.00 91.56 164 GLY A CA 1
ATOM 1220 C C . GLY A 1 164 ? 6.179 -15.224 -13.798 1.00 91.56 164 GLY A C 1
ATOM 1221 O O . GLY A 1 164 ? 6.431 -16.407 -14.056 1.00 91.56 164 GLY A O 1
ATOM 1222 N N . GLU A 1 165 ? 5.191 -14.550 -14.389 1.00 91.38 165 GLU A N 1
ATOM 1223 C CA . GLU A 1 165 ? 4.365 -15.042 -15.496 1.00 91.38 165 GLU A CA 1
ATOM 1224 C C . GLU A 1 165 ? 4.111 -13.912 -16.503 1.00 91.38 165 GLU A C 1
ATOM 1226 O O . GLU A 1 165 ? 3.925 -12.758 -16.121 1.00 91.38 165 GLU A O 1
ATOM 1231 N N . ARG A 1 166 ? 4.109 -14.245 -17.800 1.00 88.69 166 ARG A N 1
ATOM 1232 C CA . ARG A 1 166 ? 3.783 -13.309 -18.882 1.00 88.69 166 ARG A CA 1
ATOM 1233 C C . ARG A 1 166 ? 2.470 -13.673 -19.530 1.00 88.69 166 ARG A C 1
ATOM 1235 O O . ARG A 1 166 ? 2.286 -14.801 -19.978 1.00 88.69 166 ARG A O 1
ATOM 1242 N N . THR A 1 167 ? 1.618 -12.673 -19.683 1.00 83.50 167 THR A N 1
ATOM 1243 C CA . THR A 1 167 ? 0.348 -12.792 -20.390 1.00 83.50 167 THR A CA 1
ATOM 1244 C C . THR A 1 167 ? 0.351 -11.895 -21.625 1.00 83.50 167 THR A C 1
ATOM 1246 O O . THR A 1 167 ? 1.083 -10.906 -21.709 1.00 83.50 167 THR A O 1
ATOM 1249 N N . ARG A 1 168 ? -0.433 -12.268 -22.641 1.00 76.94 168 ARG A N 1
ATOM 1250 C CA . ARG A 1 168 ? -0.607 -11.443 -23.843 1.00 76.94 168 ARG A CA 1
ATOM 1251 C C . ARG A 1 168 ? -1.677 -10.389 -23.578 1.00 76.94 168 ARG A C 1
ATOM 1253 O O . ARG A 1 168 ? -2.713 -10.703 -23.005 1.00 76.94 168 ARG A O 1
ATOM 1260 N N . MET A 1 169 ? -1.460 -9.173 -24.081 1.00 74.88 169 MET A N 1
ATOM 1261 C CA . MET A 1 169 ? -2.471 -8.107 -24.051 1.00 74.88 169 MET A CA 1
ATOM 1262 C C . MET A 1 169 ? -3.730 -8.491 -24.845 1.00 74.88 169 MET A C 1
ATOM 1264 O O . MET A 1 169 ? -4.844 -8.171 -24.448 1.00 74.88 169 MET A O 1
ATOM 1268 N N . VAL A 1 170 ? -3.550 -9.196 -25.965 1.00 74.75 170 VAL A N 1
ATOM 1269 C CA . VAL A 1 170 ? -4.633 -9.706 -26.809 1.00 74.75 170 VAL A CA 1
ATOM 1270 C C . VAL A 1 170 ? -4.341 -11.167 -27.125 1.00 74.75 170 VAL A C 1
ATOM 1272 O O . VAL A 1 170 ? -3.294 -11.491 -27.687 1.00 74.75 170 VAL A O 1
ATOM 1275 N N . ASN A 1 171 ? -5.266 -12.059 -26.766 1.00 74.12 171 ASN A N 1
ATOM 1276 C CA . ASN A 1 171 ? -5.142 -13.486 -27.077 1.00 74.12 171 ASN A CA 1
ATOM 1277 C C . ASN A 1 171 ? -5.383 -13.758 -28.567 1.00 74.12 171 ASN A C 1
ATOM 1279 O O . ASN A 1 171 ? -4.676 -14.556 -29.182 1.00 74.12 171 ASN A O 1
ATOM 1283 N N . THR A 1 172 ? -6.374 -13.087 -29.154 1.00 76.19 172 THR A N 1
ATOM 1284 C CA . THR A 1 172 ? -6.696 -13.130 -30.585 1.00 76.19 172 THR A CA 1
ATOM 1285 C C . THR A 1 172 ? -7.403 -11.830 -30.948 1.00 76.19 172 THR A C 1
ATOM 1287 O O . THR A 1 172 ? -8.280 -11.384 -30.208 1.00 76.19 172 THR A O 1
ATOM 1290 N N . PHE A 1 173 ? -7.006 -11.198 -32.051 1.00 74.94 173 PHE A N 1
ATOM 1291 C CA . PHE A 1 173 ? -7.711 -10.015 -32.536 1.00 74.94 173 PHE A CA 1
ATOM 1292 C C . PHE A 1 173 ? -9.118 -10.401 -33.021 1.00 74.94 173 PHE A C 1
ATOM 1294 O O . PHE A 1 173 ? -9.303 -11.503 -33.545 1.00 74.94 173 PHE A O 1
ATOM 1301 N N . PRO A 1 174 ? -10.126 -9.533 -32.831 1.00 73.25 174 PRO A N 1
ATOM 1302 C CA . PRO A 1 174 ? -11.473 -9.811 -33.304 1.00 73.25 174 PRO A CA 1
ATOM 1303 C C . PRO A 1 174 ? -11.492 -9.920 -34.831 1.00 73.25 174 PRO A C 1
ATOM 1305 O O . PRO A 1 174 ? -10.874 -9.123 -35.528 1.00 73.25 174 PRO A O 1
ATOM 1308 N N . ILE A 1 175 ? -12.260 -10.883 -35.344 1.00 73.31 175 ILE A N 1
ATOM 1309 C CA . ILE A 1 175 ? -12.387 -11.165 -36.786 1.00 73.31 175 ILE A CA 1
ATOM 1310 C C . ILE A 1 175 ? -12.985 -9.963 -37.540 1.00 73.31 175 ILE A C 1
ATOM 1312 O O . ILE A 1 175 ? -12.710 -9.753 -38.717 1.00 73.31 175 ILE A O 1
ATOM 1316 N N . ASN A 1 176 ? -13.800 -9.154 -36.859 1.00 75.75 176 ASN A N 1
ATOM 1317 C CA . ASN A 1 176 ? -14.402 -7.955 -37.426 1.00 75.75 176 ASN A CA 1
ATOM 1318 C C . ASN A 1 176 ? -13.605 -6.703 -37.024 1.00 75.75 176 ASN A C 1
ATOM 1320 O O . ASN A 1 176 ? -13.914 -6.029 -36.035 1.00 75.75 176 ASN A O 1
ATOM 1324 N N . GLU A 1 177 ? -12.579 -6.389 -37.815 1.00 60.16 177 GLU A N 1
ATOM 1325 C CA . GLU A 1 177 ? -11.727 -5.210 -37.624 1.00 60.16 177 GLU A CA 1
ATOM 1326 C C . GLU A 1 177 ? -12.518 -3.890 -37.662 1.00 60.16 177 GLU A C 1
ATOM 1328 O O . GLU A 1 177 ? -12.152 -2.927 -36.990 1.00 60.16 177 GLU A O 1
ATOM 1333 N N . THR A 1 178 ? -13.640 -3.831 -38.387 1.00 63.75 178 THR A N 1
ATOM 1334 C CA . THR A 1 178 ? -14.455 -2.614 -38.532 1.00 63.75 178 THR A CA 1
ATOM 1335 C C . THR A 1 178 ? -15.115 -2.201 -37.212 1.00 63.75 178 THR A C 1
ATOM 1337 O O . THR A 1 178 ? -15.104 -1.020 -36.860 1.00 63.75 178 THR A O 1
ATOM 1340 N N . LEU A 1 179 ? -15.623 -3.167 -36.438 1.00 57.31 179 LEU A N 1
ATOM 1341 C CA . LEU A 1 179 ? -16.166 -2.937 -35.091 1.00 57.31 179 LEU A CA 1
ATOM 1342 C C . LEU A 1 179 ? -15.064 -2.601 -34.076 1.00 57.31 179 LEU A C 1
ATOM 1344 O O . LEU A 1 179 ? -15.266 -1.744 -33.217 1.00 57.31 179 LEU A O 1
ATOM 1348 N N . CYS A 1 180 ? -13.890 -3.223 -34.207 1.00 53.50 180 CYS A N 1
ATOM 1349 C CA . CYS A 1 180 ? -12.743 -2.979 -33.330 1.00 53.50 180 CYS A CA 1
ATOM 1350 C C . CYS A 1 180 ? -12.135 -1.578 -33.527 1.00 53.50 180 CYS A C 1
ATOM 1352 O O . CYS A 1 180 ? -11.781 -0.900 -32.564 1.00 53.50 180 CYS A O 1
ATOM 1354 N N . ASN A 1 181 ? -12.065 -1.101 -34.772 1.00 57.12 181 ASN A N 1
ATOM 1355 C CA . ASN A 1 181 ? -11.599 0.249 -35.091 1.00 57.12 181 ASN A CA 1
ATOM 1356 C C . ASN A 1 181 ? -12.597 1.323 -34.631 1.00 57.12 181 ASN A C 1
ATOM 1358 O O . ASN A 1 181 ? -12.192 2.407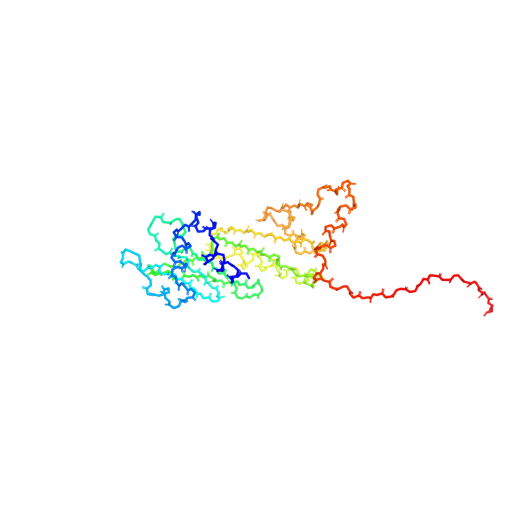 -34.202 1.00 57.12 181 ASN A O 1
ATOM 1362 N N . ALA A 1 182 ? -13.900 1.026 -34.685 1.00 53.88 182 ALA A N 1
ATOM 1363 C CA . ALA A 1 182 ? -14.939 1.920 -34.184 1.00 53.88 182 ALA A CA 1
ATOM 1364 C C . ALA A 1 182 ? -14.850 2.095 -32.657 1.00 53.88 182 ALA A C 1
ATOM 1366 O O . ALA A 1 182 ? -14.862 3.230 -32.187 1.00 53.88 182 ALA A O 1
ATOM 1367 N N . THR A 1 183 ? -14.673 1.016 -31.884 1.00 52.91 183 THR A N 1
ATOM 1368 C CA . THR A 1 183 ? -14.520 1.079 -30.416 1.00 52.91 183 THR A CA 1
ATOM 1369 C C . THR A 1 183 ? -13.199 1.709 -29.972 1.00 52.91 183 THR A C 1
ATOM 1371 O O . THR A 1 183 ? -13.199 2.532 -29.056 1.00 52.91 183 THR A O 1
ATOM 1374 N N . GLN A 1 184 ? -12.084 1.437 -30.660 1.00 51.50 184 GLN A N 1
ATOM 1375 C CA . GLN A 1 184 ? -10.805 2.112 -30.388 1.00 51.50 184 GLN A CA 1
ATOM 1376 C C . GLN A 1 184 ? -10.865 3.630 -30.634 1.00 51.50 184 GLN A C 1
ATOM 1378 O O . GLN A 1 184 ? -10.205 4.395 -29.929 1.00 51.50 184 GLN A O 1
ATOM 1383 N N . ARG A 1 185 ? -11.680 4.093 -31.594 1.00 40.75 185 ARG A N 1
ATOM 1384 C CA . ARG A 1 185 ? -11.922 5.528 -31.838 1.00 40.75 185 ARG A CA 1
ATOM 1385 C C . ARG A 1 185 ? -12.654 6.224 -30.689 1.00 40.75 185 ARG A C 1
ATOM 1387 O O . ARG A 1 185 ? -12.404 7.405 -30.473 1.00 40.75 185 ARG A O 1
ATOM 1394 N N . PHE A 1 186 ? -13.514 5.524 -29.947 1.00 42.88 186 PHE A N 1
ATOM 1395 C CA . PHE A 1 186 ? -14.162 6.088 -28.756 1.00 42.88 186 PHE A CA 1
ATOM 1396 C C . PHE A 1 186 ? -13.194 6.188 -27.569 1.00 42.88 186 PHE A C 1
ATOM 1398 O O . PHE A 1 186 ? -13.225 7.188 -26.864 1.00 42.88 186 PHE A O 1
ATOM 1405 N N . ALA A 1 187 ? -12.274 5.230 -27.408 1.00 40.75 187 ALA A N 1
ATOM 1406 C CA . ALA A 1 187 ? -11.253 5.261 -26.354 1.00 40.75 187 ALA A CA 1
ATOM 1407 C C . ALA A 1 187 ? -10.147 6.317 -26.577 1.00 40.75 187 ALA A C 1
ATOM 1409 O O . ALA A 1 187 ? -9.464 6.701 -25.634 1.00 40.75 187 ALA A O 1
ATOM 1410 N N . ARG A 1 188 ? -9.952 6.794 -27.816 1.00 36.94 188 ARG A N 1
ATOM 1411 C CA . ARG A 1 188 ? -8.950 7.823 -28.161 1.00 36.94 188 ARG A CA 1
ATOM 1412 C C . ARG A 1 188 ? -9.491 9.255 -28.203 1.00 36.94 188 ARG A C 1
ATOM 1414 O O . ARG A 1 188 ? -8.710 10.164 -28.457 1.00 36.94 188 ARG A O 1
ATOM 1421 N N . LYS A 1 189 ? -10.791 9.484 -27.978 1.00 32.78 189 LYS A N 1
ATOM 1422 C CA . LYS A 1 189 ? -11.372 10.838 -28.072 1.00 32.78 189 LYS A CA 1
ATOM 1423 C C . LYS A 1 189 ? -10.869 11.825 -27.005 1.00 32.78 189 LYS A C 1
ATOM 1425 O O . LYS A 1 189 ? -11.026 13.017 -27.224 1.00 32.78 189 LYS A O 1
ATOM 1430 N N . ASP A 1 190 ? -10.180 11.348 -25.965 1.00 35.62 190 ASP A N 1
ATOM 1431 C CA . ASP A 1 190 ? -9.522 12.187 -24.947 1.00 35.62 190 ASP A CA 1
ATOM 1432 C C . ASP A 1 190 ? -7.994 12.312 -25.136 1.00 35.62 190 ASP A C 1
ATOM 1434 O O . ASP A 1 190 ? -7.280 12.770 -24.245 1.00 35.62 190 ASP A O 1
ATOM 1438 N N . CYS A 1 191 ? -7.454 11.907 -26.290 1.00 34.91 191 CYS A N 1
ATOM 1439 C CA . CYS A 1 191 ? -6.036 12.081 -26.606 1.00 34.91 191 CYS A CA 1
ATOM 1440 C C . CYS A 1 191 ? -5.877 12.645 -28.021 1.00 34.91 191 CYS A C 1
ATOM 1442 O O . CYS A 1 191 ? -5.897 11.909 -29.010 1.00 34.91 191 CYS A O 1
ATOM 1444 N N . GLU A 1 192 ? -5.722 13.967 -28.117 1.00 29.55 192 GLU A N 1
ATOM 1445 C CA . GLU A 1 192 ? -5.362 14.628 -29.371 1.00 29.55 192 GLU A CA 1
ATOM 1446 C C . GLU A 1 192 ? -3.963 14.180 -29.838 1.00 29.55 192 GLU A C 1
ATOM 1448 O O . GLU A 1 192 ? -3.005 14.219 -29.060 1.00 29.55 192 GLU A O 1
ATOM 1453 N N . PRO A 1 193 ? -3.802 13.751 -31.102 1.00 36.06 193 PRO A N 1
ATOM 1454 C CA . PRO A 1 193 ? -2.500 13.392 -31.640 1.00 36.06 193 PRO A CA 1
ATOM 1455 C C . PRO A 1 193 ? -1.749 14.628 -32.153 1.00 36.06 193 PRO A C 1
ATOM 1457 O O . PRO A 1 193 ? -2.275 15.415 -32.938 1.00 36.06 193 PRO A O 1
ATOM 1460 N N . ALA A 1 194 ? -0.476 14.746 -31.769 1.00 34.41 194 ALA A N 1
ATOM 1461 C CA . ALA A 1 194 ? 0.463 15.672 -32.392 1.00 34.41 194 ALA A CA 1
ATOM 1462 C C . ALA A 1 194 ? 0.683 15.292 -33.869 1.00 34.41 194 ALA A C 1
ATOM 1464 O O . ALA A 1 194 ? 1.029 14.153 -34.190 1.00 34.41 194 ALA A O 1
ATOM 1465 N N . THR A 1 195 ? 0.487 16.253 -34.768 1.00 30.56 195 THR A N 1
ATOM 1466 C CA . THR A 1 195 ? 0.757 16.138 -36.205 1.00 30.56 195 THR A CA 1
ATOM 1467 C C . THR A 1 195 ? 2.252 15.993 -36.478 1.00 30.56 195 THR A C 1
ATOM 1469 O O . THR A 1 195 ? 3.039 16.868 -36.122 1.00 30.56 195 THR A O 1
ATOM 1472 N N . VAL A 1 196 ? 2.633 14.920 -37.172 1.00 34.41 196 VAL A N 1
ATOM 1473 C CA . VAL A 1 196 ? 3.927 14.803 -37.854 1.00 34.41 196 VAL A CA 1
ATOM 1474 C C . VAL A 1 196 ? 3.640 14.757 -39.35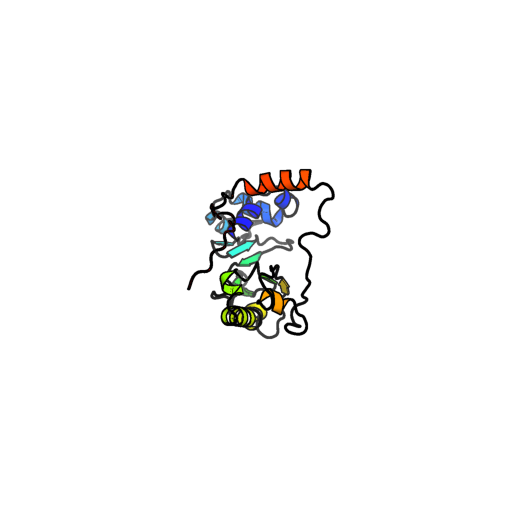1 1.00 34.41 196 VAL A C 1
ATOM 1476 O O . VAL A 1 196 ? 3.106 13.769 -39.852 1.00 34.41 196 VAL A O 1
ATOM 1479 N N . GLU A 1 197 ? 3.964 15.836 -40.060 1.00 33.31 197 GLU A N 1
ATOM 1480 C CA . GLU A 1 197 ? 4.004 15.841 -41.521 1.00 33.31 197 GLU A CA 1
ATOM 1481 C C . GLU A 1 197 ? 5.209 15.020 -42.002 1.00 33.31 197 GLU A C 1
ATOM 1483 O O . GLU A 1 197 ? 6.349 15.269 -41.611 1.00 33.31 197 GLU A O 1
ATOM 1488 N N . GLN A 1 198 ? 4.962 14.052 -42.883 1.00 37.72 198 GLN A N 1
ATOM 1489 C CA . GLN A 1 198 ? 5.982 13.493 -43.769 1.00 37.72 198 GLN A CA 1
ATOM 1490 C C . GLN A 1 198 ? 5.701 13.979 -45.194 1.00 37.72 198 GLN A C 1
ATOM 1492 O O . GLN A 1 198 ? 4.568 13.812 -45.653 1.00 37.72 198 GLN A O 1
ATOM 1497 N N . PRO A 1 199 ? 6.689 14.493 -45.949 1.00 36.09 199 PRO A N 1
ATOM 1498 C CA . PRO A 1 199 ? 6.558 14.591 -47.390 1.00 36.09 199 PRO A CA 1
ATOM 1499 C C . PRO A 1 199 ? 6.998 13.292 -48.083 1.00 36.09 199 PRO A C 1
ATOM 1501 O O . PRO A 1 199 ? 7.972 12.640 -47.706 1.00 36.09 199 PRO A O 1
ATOM 1504 N N . ALA A 1 200 ? 6.220 12.946 -49.108 1.00 34.59 200 ALA A N 1
ATOM 1505 C CA . ALA A 1 200 ? 6.283 11.767 -49.966 1.00 34.59 200 ALA A CA 1
ATOM 1506 C C . ALA A 1 200 ? 7.550 11.699 -50.859 1.00 34.59 200 ALA A C 1
ATOM 1508 O O . ALA A 1 200 ? 8.231 12.710 -51.050 1.00 34.59 200 ALA A O 1
ATOM 1509 N N . PRO A 1 201 ? 7.866 10.529 -51.457 1.00 40.06 201 PRO A N 1
ATOM 1510 C CA . PRO A 1 201 ? 9.072 10.348 -52.252 1.00 40.06 201 PRO A CA 1
ATOM 1511 C C . PRO A 1 201 ? 8.871 10.884 -53.675 1.00 40.06 201 PRO A C 1
ATOM 1513 O O . PRO A 1 201 ? 7.853 10.612 -54.311 1.00 40.06 201 PRO A O 1
ATOM 1516 N N . SER A 1 202 ? 9.867 11.588 -54.215 1.00 32.12 202 SER A N 1
ATOM 1517 C CA . SER A 1 202 ? 9.955 11.834 -55.657 1.00 32.12 202 SER A CA 1
ATOM 1518 C C . SER A 1 202 ? 11.323 11.413 -56.183 1.00 32.12 202 SER A C 1
ATOM 1520 O O . SER A 1 202 ? 12.375 11.837 -55.711 1.00 32.12 202 SER A O 1
ATOM 1522 N N . SER A 1 203 ? 11.283 10.507 -57.153 1.00 33.72 203 SER A N 1
ATOM 1523 C CA . SER A 1 203 ? 12.379 10.185 -58.056 1.00 33.72 203 SER A CA 1
ATOM 1524 C C . SER A 1 203 ? 12.768 11.411 -58.880 1.00 33.72 203 SER A C 1
ATOM 1526 O O . SER A 1 203 ? 11.866 12.085 -59.365 1.00 33.72 203 SER A O 1
ATOM 1528 N N . ILE A 1 204 ? 14.062 11.616 -59.141 1.00 29.73 204 ILE A N 1
ATOM 1529 C CA . ILE A 1 204 ? 14.618 12.043 -60.440 1.00 29.73 204 ILE A CA 1
ATOM 1530 C C . ILE A 1 204 ? 16.142 11.858 -60.390 1.00 29.73 204 ILE A C 1
ATOM 1532 O O . ILE A 1 204 ? 16.822 12.287 -59.461 1.00 29.73 204 ILE A O 1
ATOM 1536 N N . ALA A 1 205 ? 16.666 11.194 -61.416 1.00 32.88 205 ALA A N 1
ATOM 1537 C CA . ALA A 1 205 ? 18.085 11.056 -61.697 1.00 32.88 205 ALA A CA 1
ATOM 1538 C C . ALA A 1 205 ? 18.690 12.371 -62.216 1.00 32.88 205 ALA A C 1
ATOM 1540 O O . ALA A 1 205 ? 18.042 13.073 -62.991 1.00 32.88 205 ALA A O 1
ATOM 1541 N N . LYS A 1 206 ? 19.963 12.635 -61.889 1.00 25.25 206 LYS A N 1
ATOM 1542 C CA . LYS A 1 206 ? 20.949 13.250 -62.800 1.00 25.25 206 LYS A CA 1
ATOM 1543 C C . LYS A 1 206 ? 22.363 13.165 -62.214 1.00 25.25 206 LYS A C 1
ATOM 1545 O O . LYS A 1 206 ? 22.693 13.821 -61.235 1.00 25.25 206 LYS A O 1
ATOM 1550 N N . THR A 1 207 ? 23.197 12.361 -62.863 1.00 28.23 207 THR A N 1
ATOM 1551 C CA . THR A 1 207 ? 24.659 12.505 -62.920 1.00 28.23 207 THR A CA 1
ATOM 1552 C C . THR A 1 207 ? 25.005 13.828 -63.609 1.00 28.23 207 THR A C 1
ATOM 1554 O O . THR A 1 207 ? 24.321 14.127 -64.578 1.00 28.23 207 THR A O 1
ATOM 1557 N N . VAL A 1 208 ? 26.058 14.551 -63.192 1.00 26.88 208 VAL A N 1
ATOM 1558 C CA . VAL A 1 208 ? 27.109 15.147 -64.060 1.00 26.88 208 VAL A CA 1
ATOM 1559 C C . VAL A 1 208 ? 28.290 15.618 -63.183 1.00 26.88 208 VAL A C 1
ATOM 1561 O O . VAL A 1 208 ? 28.100 16.488 -62.342 1.00 26.88 208 VAL A O 1
ATOM 1564 N N . ARG A 1 209 ? 29.474 15.076 -63.522 1.00 34.50 209 ARG A N 1
ATOM 1565 C CA . ARG A 1 209 ? 30.877 15.439 -63.203 1.00 34.50 209 ARG A CA 1
ATOM 1566 C C . ARG A 1 209 ? 31.349 15.409 -61.753 1.00 34.50 209 ARG A C 1
ATOM 1568 O O . ARG A 1 209 ? 31.031 16.339 -60.991 1.00 34.50 209 ARG A O 1
#

Radius of gyration: 24.81 Å; chains: 1; bounding box: 54×34×88 Å